Protein AF-A0A2T6LJ98-F1 (afdb_monomer)

Mean predicted aligned error: 15.46 Å

Nearest PDB structures (foldseek):
  2m8g-assembly1_X  TM=5.141E-01  e=5.442E+00  Aquifex aeolicus VF5
  2ozu-assembly1_A  TM=5.968E-01  e=6.377E+00  Homo sapiens
  6o6n-assembly1_A  TM=2.454E-01  e=2.216E+00  Mycobacterium tuberculosis
  4gfk-assembly1_A  TM=2.624E-01  e=4.644E+00  Vibrio cholerae O1 biovar El Tor str. N16961

Foldseek 3Di:
DDDDDDDDDDPPDDDQDPVNVVVLLLVLLLCVVVVDDLVRSCVVSVHDSVVSVVSCVVVVSVPDDPLNSVLSVLVVVLVVQVPDPPNDPVSVVSNVVSVVSNQQSVLVVVCVVPVDPCSNPVVVVVCPDVVNVVVVVVVQAQEDDLVLLVLLLVCLVVPDDPVLVVVLVCVPDPDDDDDDDPPPCVLLSLLSSLSNLQSQLLNCQQVVNPVSAGAAAEAEDQDLVVLVSSVVSNQVSSCVRGVHGFDDAFGKHDSCDFFDQDPVRHTHHGDDHDIYTYHRFHPPPVTPDDPDD

Sequence (293 aa):
MHQITPPDADDDTPAISRQVARAQRRQARSLYHRGWQLTQIAAELGVKYGTLAAWKSRDAWDEDAPIAVVEDRLEARLATLLDKDPFTEGDMKRVDFMMRQLERAARIRKFDKTGREGDLNPKIEKRNNEEAKAKRADKRKNFLSREQWQALLDDFHDWCFEYQAEWWEQRHQRVRKIRKSRQIGATVYFSRESVAKVAEGILATLDGEKDAAPRNQIFLSASQRQANKFRREIVKWVRRVTGVELKGNPIMLDLSFPAEMDEDGEPQALPAMDAVGFYPLSTNSATAQGESG

Solvent-accessible surface area (backbone atoms only — not comparable to full-atom values): 17434 Å² total; per-residue (Å²): 142,80,87,86,78,83,82,80,84,80,86,84,72,79,82,69,51,74,66,57,50,52,50,51,52,52,52,50,52,54,43,41,80,72,73,50,52,67,70,57,48,21,66,75,70,74,43,60,55,71,61,53,54,51,49,42,62,74,69,40,62,90,73,59,54,73,65,58,61,51,48,57,52,48,52,55,52,44,53,57,52,70,75,35,82,85,72,45,75,72,45,53,56,49,45,53,53,47,54,54,48,52,55,50,50,52,24,50,57,48,21,77,74,66,74,42,70,52,51,71,37,70,66,53,52,59,61,69,33,66,71,46,51,51,55,46,59,74,62,47,65,39,52,71,53,73,67,45,37,50,52,48,42,50,54,49,59,76,66,46,50,70,77,50,47,55,52,56,74,51,62,80,51,95,76,83,86,83,88,75,76,83,90,74,52,60,65,58,49,57,28,48,50,53,52,36,54,33,30,53,12,46,52,37,30,73,74,65,39,80,90,37,62,51,63,68,40,75,37,77,26,85,36,53,75,60,16,46,50,35,55,52,47,40,35,54,50,44,26,71,76,60,69,46,74,58,56,75,86,54,29,56,42,43,64,82,70,74,61,46,66,47,98,86,68,47,78,42,78,61,75,88,60,79,85,32,36,45,38,61,34,25,67,45,87,91,57,66,69,78,83,77,129

Radius of gyration: 39.78 Å; Cα contacts (8 Å, |Δi|>4): 267; chains: 1; bounding box: 84×31×133 Å

Secondary structure (DSSP, 8-state):
-----PPPPP-------HHHHHHHHHHHHHHHTTT--HHHHHHHHT--HHHHHHHHHHTTTTS--HHHHHHHHHHHHHHHHHT-SS--HHHHHHHHHHHHHHHHHHHHHHHHHH--GGGT-HHHHHHHSHHHHHHHHHH-TTB--HHHHHHHHHHHHHH--HHHHHHHHGGGSS-------TTSSHHHHHHHHHHHHHHHHHHHHHTT-GGG----EEEEESSHHHHHHHHHHHHHHHHHHHS-----SSEE-B--PPPEE-TTS-EEPPPP----EEEEEE-STTT------

pLDDT: mean 83.47, std 15.46, range [35.88, 98.25]

Structure (mmCIF, N/CA/C/O backbone):
data_AF-A0A2T6LJ98-F1
#
_entry.id   AF-A0A2T6LJ98-F1
#
loop_
_atom_site.group_PDB
_atom_site.id
_atom_site.type_symbol
_atom_site.label_atom_id
_atom_site.label_alt_id
_atom_site.label_comp_id
_atom_site.label_asym_id
_atom_site.label_entity_id
_atom_site.label_seq_id
_atom_site.pdbx_PDB_ins_code
_atom_site.Cartn_x
_atom_site.Cartn_y
_atom_site.Cartn_z
_atom_site.occupancy
_atom_site.B_iso_or_equiv
_atom_site.auth_seq_id
_atom_site.auth_comp_id
_atom_site.auth_asym_id
_atom_site.auth_atom_id
_atom_site.pdbx_PDB_model_num
ATOM 1 N N . MET A 1 1 ? 56.248 -13.630 -98.660 1.00 41.31 1 MET A N 1
ATOM 2 C CA . MET A 1 1 ? 56.324 -12.355 -97.914 1.00 41.31 1 MET A CA 1
ATOM 3 C C . MET A 1 1 ? 54.916 -11.986 -97.475 1.00 41.31 1 MET A C 1
ATOM 5 O O . MET A 1 1 ? 54.121 -11.573 -98.307 1.00 41.31 1 MET A O 1
ATOM 9 N N . HIS A 1 2 ? 54.579 -12.209 -96.207 1.00 38.59 2 HIS A N 1
ATOM 10 C CA . HIS A 1 2 ? 53.351 -11.690 -95.604 1.00 38.59 2 HIS A CA 1
ATOM 11 C C . HIS A 1 2 ? 53.763 -10.918 -94.355 1.00 38.59 2 HIS A C 1
ATOM 13 O O . HIS A 1 2 ? 54.502 -11.441 -93.523 1.00 38.59 2 HIS A O 1
ATOM 19 N N . GLN A 1 3 ? 53.399 -9.639 -94.331 1.00 36.91 3 GLN A N 1
ATOM 20 C CA . GLN A 1 3 ? 53.741 -8.695 -93.278 1.00 36.91 3 GLN A CA 1
ATOM 21 C C . GLN A 1 3 ? 52.899 -8.982 -92.033 1.00 36.91 3 GLN A C 1
ATOM 23 O O . GLN A 1 3 ? 51.712 -9.281 -92.128 1.00 36.91 3 GLN A O 1
ATOM 28 N N . ILE A 1 4 ? 53.553 -8.899 -90.879 1.00 39.53 4 ILE A N 1
ATOM 29 C CA . ILE A 1 4 ? 52.968 -9.010 -89.547 1.00 39.53 4 ILE A CA 1
ATOM 30 C C . ILE A 1 4 ? 52.460 -7.620 -89.155 1.00 39.53 4 ILE A C 1
ATOM 32 O O . ILE A 1 4 ? 53.240 -6.669 -89.132 1.00 39.53 4 ILE A O 1
ATOM 36 N N . THR A 1 5 ? 51.178 -7.509 -88.823 1.00 40.50 5 THR A N 1
ATOM 37 C CA . THR A 1 5 ? 50.623 -6.380 -88.063 1.00 40.50 5 THR A CA 1
ATOM 38 C C . THR A 1 5 ? 50.359 -6.885 -86.639 1.00 40.50 5 THR A C 1
ATOM 40 O O . THR A 1 5 ? 49.762 -7.955 -86.507 1.00 40.50 5 THR A O 1
ATOM 43 N N . PRO A 1 6 ? 50.839 -6.209 -85.579 1.00 43.09 6 PRO A N 1
ATOM 44 C CA . PRO A 1 6 ? 50.630 -6.671 -84.210 1.00 43.09 6 PRO A CA 1
ATOM 45 C C . PRO A 1 6 ? 49.185 -6.392 -83.755 1.00 43.09 6 PRO A C 1
ATOM 47 O O . PRO A 1 6 ? 48.621 -5.375 -84.164 1.00 43.09 6 PRO A O 1
ATOM 50 N N . PRO A 1 7 ? 48.580 -7.274 -82.938 1.00 39.28 7 PRO A N 1
ATOM 51 C CA . PRO A 1 7 ? 47.262 -7.039 -82.368 1.00 39.28 7 PRO A CA 1
ATOM 52 C C . PRO A 1 7 ? 47.326 -5.987 -81.255 1.00 39.28 7 PRO A C 1
ATOM 54 O O . PRO A 1 7 ? 48.342 -5.837 -80.574 1.00 39.28 7 PRO A O 1
ATOM 57 N N . ASP A 1 8 ? 46.219 -5.259 -81.139 1.00 38.31 8 ASP A N 1
ATOM 58 C CA . ASP A 1 8 ? 45.980 -4.111 -80.273 1.00 38.31 8 ASP A CA 1
ATOM 59 C C . ASP A 1 8 ? 46.335 -4.335 -78.796 1.00 38.31 8 ASP A C 1
ATOM 61 O O . ASP A 1 8 ? 46.194 -5.426 -78.249 1.00 38.31 8 ASP A O 1
ATOM 65 N N . ALA A 1 9 ? 46.783 -3.248 -78.164 1.00 40.22 9 ALA A N 1
ATOM 66 C CA . ALA A 1 9 ? 47.137 -3.173 -76.757 1.00 40.22 9 ALA A CA 1
ATOM 67 C C . ALA A 1 9 ? 45.962 -3.558 -75.842 1.00 40.22 9 ALA A C 1
ATOM 69 O O . ALA A 1 9 ? 44.855 -3.033 -75.977 1.00 40.22 9 ALA A O 1
ATOM 70 N N . ASP A 1 10 ? 46.257 -4.441 -74.889 1.00 35.88 10 ASP A N 1
ATOM 71 C CA . ASP A 1 10 ? 45.384 -4.878 -73.805 1.00 35.88 10 ASP A CA 1
ATOM 72 C C . ASP A 1 10 ? 44.759 -3.690 -73.041 1.00 35.88 10 ASP A C 1
ATOM 74 O O . ASP A 1 10 ? 45.459 -2.885 -72.421 1.00 35.88 10 ASP A O 1
ATOM 78 N N . ASP A 1 11 ? 43.424 -3.612 -73.026 1.00 42.62 11 ASP A N 1
ATOM 79 C CA . ASP A 1 11 ? 42.662 -2.907 -71.984 1.00 42.62 11 ASP A CA 1
ATOM 80 C C . ASP A 1 11 ? 42.677 -3.778 -70.718 1.00 42.62 11 ASP A C 1
ATOM 82 O O . ASP A 1 11 ? 41.732 -4.505 -70.403 1.00 42.62 11 ASP A O 1
ATOM 86 N N . ASP A 1 12 ? 43.817 -3.758 -70.027 1.00 44.22 12 ASP A N 1
ATOM 87 C CA . ASP A 1 12 ? 44.051 -4.480 -68.779 1.00 44.22 12 ASP A CA 1
ATOM 88 C C . ASP A 1 12 ? 43.427 -3.715 -67.599 1.00 44.22 12 ASP A C 1
ATOM 90 O O . ASP A 1 12 ? 44.103 -3.108 -66.765 1.00 44.22 12 ASP A O 1
ATOM 94 N N . THR A 1 13 ? 42.092 -3.691 -67.543 1.00 48.81 13 THR A N 1
ATOM 95 C CA . THR A 1 13 ? 41.372 -3.276 -66.333 1.00 48.81 13 THR A CA 1
ATOM 96 C C . THR A 1 13 ? 40.911 -4.533 -65.581 1.00 48.81 13 THR A C 1
ATOM 98 O O . THR A 1 13 ? 39.969 -5.197 -66.025 1.00 48.81 13 THR A O 1
ATOM 101 N N . PRO A 1 14 ? 41.514 -4.897 -64.432 1.00 49.38 14 PRO A N 1
ATOM 102 C CA . PRO A 1 14 ? 41.199 -6.154 -63.766 1.00 49.38 14 PRO A CA 1
ATOM 103 C C . PRO A 1 14 ? 39.754 -6.163 -63.257 1.00 49.38 14 PRO A C 1
ATOM 105 O O . PRO A 1 14 ? 39.277 -5.208 -62.636 1.00 49.38 14 PRO A O 1
ATOM 108 N N . ALA A 1 15 ? 39.054 -7.277 -63.492 1.00 50.34 15 ALA A N 1
ATOM 109 C CA . ALA A 1 15 ? 37.713 -7.530 -62.982 1.00 50.34 15 ALA A CA 1
ATOM 110 C C . ALA A 1 15 ? 37.722 -7.486 -61.445 1.00 50.34 15 ALA A C 1
ATOM 112 O O . ALA A 1 15 ? 38.088 -8.449 -60.770 1.00 50.34 15 ALA A O 1
ATOM 113 N N . ILE A 1 16 ? 37.330 -6.340 -60.887 1.00 57.88 16 ILE A N 1
ATOM 114 C CA . ILE A 1 16 ? 37.239 -6.111 -59.445 1.00 57.88 16 ILE A CA 1
ATOM 115 C C . ILE A 1 16 ? 36.385 -7.231 -58.831 1.00 57.88 16 ILE A C 1
ATOM 117 O O . ILE A 1 16 ? 35.198 -7.364 -59.137 1.00 57.88 16 ILE A O 1
ATOM 121 N N . SER A 1 17 ? 36.986 -8.043 -57.952 1.00 67.75 17 SER A N 1
ATOM 122 C CA . SER A 1 17 ? 36.273 -9.080 -57.196 1.00 67.75 17 SER A CA 1
ATOM 123 C C . SER A 1 17 ? 35.022 -8.480 -56.542 1.00 67.75 17 SER A C 1
ATOM 125 O O . SER A 1 17 ? 35.077 -7.392 -55.966 1.00 67.75 17 SER A O 1
ATOM 127 N N . ARG A 1 18 ? 33.880 -9.184 -56.589 1.00 65.38 18 ARG A N 1
ATOM 128 C CA . ARG A 1 18 ? 32.593 -8.706 -56.029 1.00 65.38 18 ARG A CA 1
ATOM 129 C C . ARG A 1 18 ? 32.715 -8.212 -54.579 1.00 65.38 18 ARG A C 1
ATOM 131 O O . ARG A 1 18 ? 31.983 -7.310 -54.176 1.00 65.38 18 ARG A O 1
ATOM 138 N N . GLN A 1 19 ? 33.636 -8.785 -53.803 1.00 64.94 19 GLN A N 1
ATOM 139 C CA . GLN A 1 19 ? 33.937 -8.348 -52.437 1.00 64.94 19 GLN A CA 1
ATOM 140 C C . GLN A 1 19 ? 34.628 -6.979 -52.398 1.00 64.94 19 GLN A C 1
ATOM 142 O O . GLN A 1 19 ? 34.214 -6.113 -51.629 1.00 64.94 19 GLN A O 1
ATOM 147 N N . VAL A 1 20 ? 35.618 -6.758 -53.266 1.00 71.00 20 VAL A N 1
ATOM 148 C CA . VAL A 1 20 ? 36.332 -5.479 -53.400 1.00 71.00 20 VAL A CA 1
ATOM 149 C C . VAL A 1 20 ? 35.370 -4.384 -53.865 1.00 71.00 20 VAL A C 1
ATOM 151 O O . VAL A 1 20 ? 35.339 -3.308 -53.273 1.00 71.00 20 VAL A O 1
ATOM 154 N N . ALA A 1 21 ? 34.485 -4.687 -54.820 1.00 75.94 21 ALA A N 1
ATOM 155 C CA . ALA A 1 21 ? 33.457 -3.749 -55.275 1.00 75.94 21 ALA A CA 1
ATOM 156 C C . ALA A 1 21 ? 32.474 -3.363 -54.151 1.00 75.94 21 ALA A C 1
ATOM 158 O O . ALA A 1 21 ? 32.071 -2.205 -54.030 1.00 75.94 21 ALA A O 1
ATOM 159 N N . ARG A 1 22 ? 32.101 -4.316 -53.283 1.00 77.75 22 ARG A N 1
ATOM 160 C CA . ARG A 1 22 ? 31.235 -4.053 -52.122 1.00 77.75 22 ARG A CA 1
ATOM 161 C C . ARG A 1 22 ? 31.932 -3.186 -51.070 1.00 77.75 22 ARG A C 1
ATOM 163 O O . ARG A 1 22 ? 31.296 -2.285 -50.522 1.00 77.75 22 ARG A O 1
ATOM 170 N N . ALA A 1 23 ? 33.214 -3.435 -50.804 1.00 78.25 23 ALA A N 1
ATOM 171 C CA . ALA A 1 23 ? 34.017 -2.634 -49.882 1.00 78.25 23 ALA A CA 1
ATOM 172 C C . ALA A 1 23 ? 34.198 -1.194 -50.394 1.00 78.25 23 ALA A C 1
ATOM 174 O O . ALA A 1 23 ? 33.935 -0.247 -49.654 1.00 78.25 23 ALA A O 1
ATOM 175 N N . GLN A 1 24 ? 34.522 -1.029 -51.682 1.00 85.44 24 GLN A N 1
ATOM 176 C CA . GLN A 1 24 ? 34.629 0.279 -52.338 1.00 85.44 24 GLN A CA 1
ATOM 177 C C . GLN A 1 24 ? 33.306 1.053 -52.305 1.00 85.44 24 GLN A C 1
ATOM 179 O O . GLN A 1 24 ? 33.295 2.241 -51.986 1.00 85.44 24 GLN A O 1
ATOM 184 N N . ARG A 1 25 ? 32.172 0.383 -52.554 1.00 88.75 25 ARG A N 1
ATOM 185 C CA . ARG A 1 25 ? 30.837 0.997 -52.462 1.00 88.75 25 ARG A CA 1
ATOM 186 C C . ARG A 1 25 ? 30.517 1.491 -51.047 1.00 88.75 25 ARG A C 1
ATOM 188 O O . ARG A 1 25 ? 29.996 2.594 -50.896 1.00 88.75 25 ARG A O 1
ATOM 195 N N . ARG A 1 26 ? 30.862 0.716 -50.010 1.00 83.88 26 ARG A N 1
ATOM 196 C CA . ARG A 1 26 ? 30.690 1.119 -48.600 1.00 83.88 26 ARG A CA 1
ATOM 197 C C . ARG A 1 26 ? 31.601 2.299 -48.234 1.00 83.88 26 ARG A C 1
ATOM 199 O O . ARG A 1 26 ? 31.147 3.252 -47.605 1.00 83.88 26 ARG A O 1
ATOM 206 N N . GLN A 1 27 ? 32.860 2.272 -48.669 1.00 86.25 27 GLN A N 1
ATOM 207 C CA . GLN A 1 27 ? 33.819 3.354 -48.428 1.00 86.25 27 GLN A CA 1
ATOM 208 C C . GLN A 1 27 ? 33.396 4.664 -49.111 1.00 86.25 27 GLN A C 1
ATOM 210 O O . GLN A 1 27 ? 33.450 5.723 -48.486 1.00 86.25 27 GLN A O 1
ATOM 215 N N . ALA A 1 28 ? 32.904 4.589 -50.351 1.00 90.44 28 ALA A N 1
ATOM 216 C CA . ALA A 1 28 ? 32.365 5.736 -51.079 1.00 90.44 28 ALA A CA 1
ATOM 217 C C . ALA A 1 28 ? 31.178 6.383 -50.349 1.00 90.44 28 ALA A C 1
ATOM 219 O O . ALA A 1 28 ? 31.162 7.600 -50.162 1.00 90.44 28 ALA A O 1
ATOM 220 N N . ARG A 1 29 ? 30.227 5.568 -49.868 1.00 89.19 29 ARG A N 1
ATOM 221 C CA . ARG A 1 29 ? 29.085 6.039 -49.066 1.00 89.19 29 ARG A CA 1
ATOM 222 C C . ARG A 1 29 ? 29.543 6.730 -47.779 1.00 89.19 29 ARG A C 1
ATOM 224 O O . ARG A 1 29 ? 29.071 7.813 -47.448 1.00 89.19 29 ARG A O 1
ATOM 231 N N . SER A 1 30 ? 30.523 6.160 -47.079 1.00 87.00 30 SER A N 1
ATOM 232 C CA . SER A 1 30 ? 31.077 6.766 -45.860 1.00 87.00 30 SER A CA 1
ATOM 233 C C . SER A 1 30 ? 31.700 8.146 -46.112 1.00 87.00 30 SER A C 1
ATOM 235 O O . SER A 1 30 ? 31.444 9.080 -45.345 1.00 87.00 30 SER A O 1
ATOM 237 N N . LEU A 1 31 ? 32.476 8.302 -47.195 1.00 89.31 31 LEU A N 1
ATOM 238 C CA . LEU A 1 31 ? 33.055 9.592 -47.599 1.00 89.31 31 LEU A CA 1
ATOM 239 C C . LEU A 1 31 ? 31.973 10.616 -47.961 1.00 89.31 31 LEU A C 1
ATOM 241 O O . LEU A 1 31 ? 32.062 11.767 -47.532 1.00 89.31 31 LEU A O 1
ATOM 245 N N . TYR A 1 32 ? 30.921 10.190 -48.661 1.00 91.00 32 TYR A N 1
ATOM 246 C CA . TYR A 1 32 ? 29.778 11.044 -48.984 1.00 91.00 32 TYR A CA 1
ATOM 247 C C . TYR A 1 32 ? 29.144 11.653 -47.727 1.00 91.00 32 TYR A C 1
ATOM 249 O O . TYR A 1 32 ? 29.057 12.874 -47.600 1.00 91.00 32 TYR A O 1
ATOM 257 N N . HIS A 1 33 ? 28.839 10.834 -46.716 1.00 88.00 33 HIS A N 1
ATOM 258 C CA . HIS A 1 33 ? 28.291 11.322 -45.442 1.00 88.00 33 HIS A CA 1
ATOM 259 C C . HIS A 1 33 ? 29.286 12.121 -44.577 1.00 88.00 33 HIS A C 1
ATOM 261 O O . HIS A 1 33 ? 28.942 12.576 -43.485 1.00 88.00 33 HIS A O 1
ATOM 267 N N . ARG A 1 34 ? 30.552 12.260 -44.990 1.00 85.94 34 ARG A N 1
ATOM 268 C CA . ARG A 1 34 ? 31.520 13.188 -44.372 1.00 85.94 34 ARG A CA 1
ATOM 269 C C . ARG A 1 34 ? 31.517 14.564 -45.045 1.00 85.94 34 ARG A C 1
ATOM 271 O O . ARG A 1 34 ? 32.301 15.413 -44.637 1.00 85.94 34 ARG A O 1
ATOM 278 N N . GLY A 1 35 ? 30.671 14.773 -46.055 1.00 87.19 35 GLY A N 1
ATOM 279 C CA . GLY A 1 35 ? 30.581 16.021 -46.815 1.00 87.19 35 GLY A CA 1
ATOM 280 C C . GLY A 1 35 ? 31.526 16.093 -48.016 1.00 87.19 35 GLY A C 1
ATOM 281 O O . GLY A 1 35 ? 31.758 17.183 -48.533 1.00 87.19 35 GLY A O 1
ATOM 282 N N . TRP A 1 36 ? 32.094 14.964 -48.457 1.00 92.31 36 TRP A N 1
ATOM 283 C CA . TRP A 1 36 ? 32.940 14.936 -49.651 1.00 92.31 36 TRP A CA 1
ATOM 284 C C . TRP A 1 36 ? 32.085 15.006 -50.914 1.00 92.31 36 TRP A C 1
ATOM 286 O O . TRP A 1 36 ? 31.054 14.339 -51.024 1.00 92.31 36 TRP A O 1
ATOM 296 N N . GLN A 1 37 ? 32.544 15.778 -51.898 1.00 91.94 37 GLN A N 1
ATOM 297 C CA . GLN A 1 37 ? 31.893 15.847 -53.203 1.00 91.94 37 GLN A CA 1
ATOM 298 C C . GLN A 1 37 ? 32.135 14.551 -53.984 1.00 91.94 37 GLN A C 1
ATOM 300 O O . GLN A 1 37 ? 33.218 13.969 -53.918 1.00 91.94 37 GLN A O 1
ATOM 305 N N . LEU A 1 38 ? 31.164 14.115 -54.794 1.00 90.62 38 LEU A N 1
ATOM 306 C CA . LEU A 1 38 ? 31.296 12.890 -55.601 1.00 90.62 38 LEU A CA 1
ATOM 307 C C . LEU A 1 38 ? 32.523 12.912 -56.531 1.00 90.62 38 LEU A C 1
ATOM 309 O O . LEU A 1 38 ? 33.113 11.869 -56.792 1.00 90.62 38 LEU A O 1
ATOM 313 N N . THR A 1 39 ? 32.934 14.092 -57.000 1.00 92.56 39 THR A N 1
ATOM 314 C CA . THR A 1 39 ? 34.154 14.286 -57.800 1.00 92.56 39 THR A CA 1
ATOM 315 C C . THR A 1 39 ? 35.428 14.006 -57.003 1.00 92.56 39 THR A C 1
ATOM 317 O O . THR A 1 39 ? 36.342 13.368 -57.517 1.00 92.56 39 THR A O 1
ATOM 320 N N . GLN A 1 40 ? 35.472 14.421 -55.734 1.00 92.56 40 GLN A N 1
ATOM 321 C CA . GLN A 1 40 ? 36.589 14.152 -54.824 1.00 92.56 40 GLN A CA 1
ATOM 322 C C . GLN A 1 40 ? 36.656 12.664 -54.466 1.00 92.56 40 GLN A C 1
ATOM 324 O O . GLN A 1 40 ? 37.732 12.080 -54.450 1.00 92.56 40 GLN A O 1
ATOM 329 N N . ILE A 1 41 ? 35.499 12.033 -54.242 1.00 92.19 41 ILE A N 1
ATOM 330 C CA . ILE A 1 41 ? 35.405 10.594 -53.952 1.00 92.19 41 ILE A CA 1
ATOM 331 C C . ILE A 1 41 ? 35.853 9.760 -55.161 1.00 92.19 41 ILE A C 1
ATOM 333 O O . ILE A 1 41 ? 36.549 8.762 -54.989 1.00 92.19 41 ILE A O 1
ATOM 337 N N . ALA A 1 42 ? 35.478 10.171 -56.377 1.00 91.94 42 ALA A N 1
ATOM 338 C CA . ALA A 1 42 ? 35.902 9.519 -57.617 1.00 91.94 42 ALA A CA 1
ATOM 339 C C . ALA A 1 42 ? 37.429 9.512 -57.762 1.00 91.94 42 ALA A C 1
ATOM 341 O O . ALA A 1 42 ? 38.007 8.474 -58.080 1.00 91.94 42 ALA A O 1
ATOM 342 N N . ALA A 1 43 ? 38.063 10.658 -57.489 1.00 90.81 43 ALA A N 1
ATOM 343 C CA . ALA A 1 43 ? 39.514 10.803 -57.532 1.00 90.81 43 ALA A CA 1
ATOM 344 C C . ALA A 1 43 ? 40.211 9.964 -56.447 1.00 90.81 43 ALA A C 1
ATOM 346 O O . ALA A 1 43 ? 41.174 9.269 -56.751 1.00 90.81 43 ALA A O 1
ATOM 347 N N . GLU A 1 44 ? 39.695 9.980 -55.215 1.00 90.75 44 GLU A N 1
ATOM 348 C CA . GLU A 1 44 ? 40.276 9.256 -54.075 1.00 90.75 44 GLU A CA 1
ATOM 349 C C . GLU A 1 44 ? 40.201 7.729 -54.237 1.00 90.75 44 GLU A C 1
ATOM 351 O O . GLU A 1 44 ? 41.152 7.016 -53.933 1.00 90.75 44 GLU A O 1
ATOM 356 N N . LEU A 1 45 ? 39.064 7.206 -54.709 1.00 89.25 45 LEU A N 1
ATOM 357 C CA . LEU A 1 45 ? 38.830 5.758 -54.797 1.00 89.25 45 LEU A CA 1
ATOM 358 C C . LEU A 1 45 ? 39.193 5.155 -56.160 1.00 89.25 45 LEU A C 1
ATOM 360 O O . LEU A 1 45 ? 39.083 3.940 -56.327 1.00 89.25 45 LEU A O 1
ATOM 364 N N . GLY A 1 46 ? 39.564 5.979 -57.145 1.00 88.50 46 GLY A N 1
ATOM 365 C CA . GLY A 1 46 ? 39.821 5.531 -58.518 1.00 88.50 46 GLY A CA 1
ATOM 366 C C . GLY A 1 46 ? 38.579 4.972 -59.228 1.00 88.50 46 GLY A C 1
ATOM 367 O O . GLY A 1 46 ? 38.697 4.152 -60.136 1.00 88.50 46 GLY A O 1
ATOM 368 N N . VAL A 1 47 ? 37.372 5.379 -58.812 1.00 90.06 47 VAL A N 1
ATOM 369 C CA . VAL A 1 47 ? 36.094 4.897 -59.368 1.00 90.06 47 VAL A CA 1
ATOM 370 C C . VAL A 1 47 ? 35.500 5.951 -60.302 1.00 90.06 47 VAL A C 1
ATOM 372 O O . VAL A 1 47 ? 35.417 7.127 -59.956 1.00 90.06 47 VAL A O 1
ATOM 375 N N . LYS A 1 48 ? 35.019 5.532 -61.481 1.00 91.12 48 LYS A N 1
ATOM 376 C CA . LYS A 1 48 ? 34.352 6.430 -62.443 1.00 91.12 48 LYS A CA 1
ATOM 377 C C . LYS A 1 48 ? 33.152 7.137 -61.794 1.00 91.12 48 LYS A C 1
ATOM 379 O O . LYS A 1 48 ? 32.311 6.493 -61.166 1.00 91.12 48 LYS A O 1
ATOM 384 N N . TYR A 1 49 ? 33.016 8.445 -62.029 1.00 91.62 49 TYR A N 1
ATOM 385 C CA . TYR A 1 49 ? 31.932 9.267 -61.470 1.00 91.62 49 TYR A CA 1
ATOM 386 C C . TYR A 1 49 ? 30.533 8.688 -61.738 1.00 91.62 49 TYR A C 1
ATOM 388 O O . TYR A 1 49 ? 29.710 8.623 -60.829 1.00 91.62 49 TYR A O 1
ATOM 396 N N . GLY A 1 50 ? 30.275 8.206 -62.961 1.00 90.44 50 GLY A N 1
ATOM 397 C CA . GLY A 1 50 ? 28.982 7.613 -63.325 1.00 90.44 50 GLY A CA 1
ATOM 398 C C . GLY A 1 50 ? 28.602 6.409 -62.454 1.00 90.44 50 GLY A C 1
ATOM 399 O O . GLY A 1 50 ? 27.441 6.254 -62.085 1.00 90.44 50 GLY A O 1
ATOM 400 N N . THR A 1 51 ? 29.588 5.608 -62.043 1.00 89.69 51 THR A N 1
ATOM 401 C CA . THR A 1 51 ? 29.390 4.474 -61.133 1.00 89.69 51 THR A CA 1
ATOM 402 C C . THR A 1 51 ? 29.005 4.944 -59.728 1.00 89.69 51 THR A C 1
ATOM 404 O O . THR A 1 51 ? 28.080 4.395 -59.132 1.00 89.69 51 THR A O 1
ATOM 407 N N . LEU A 1 52 ? 29.656 5.996 -59.215 1.00 89.88 52 LEU A N 1
ATOM 408 C CA . LEU A 1 52 ? 29.322 6.590 -57.915 1.00 89.88 52 LEU A CA 1
ATOM 409 C C . LEU A 1 52 ? 27.936 7.242 -57.913 1.00 89.88 52 LEU A C 1
ATOM 411 O O . LEU A 1 52 ? 27.177 7.053 -56.966 1.00 89.88 52 LEU A O 1
ATOM 415 N N . ALA A 1 53 ? 27.581 7.964 -58.979 1.00 90.25 53 ALA A N 1
ATOM 416 C CA . ALA A 1 53 ? 26.256 8.563 -59.133 1.00 90.25 53 ALA A CA 1
ATOM 417 C C . ALA A 1 53 ? 25.153 7.490 -59.164 1.00 90.25 53 ALA A C 1
ATOM 419 O O . ALA A 1 53 ? 24.129 7.630 -58.493 1.00 90.25 53 ALA A O 1
ATOM 420 N N . ALA A 1 54 ? 25.394 6.378 -59.868 1.00 91.06 54 ALA A N 1
ATOM 421 C CA . ALA A 1 54 ? 24.485 5.237 -59.886 1.00 91.06 54 ALA A CA 1
ATOM 422 C C . ALA A 1 54 ? 24.335 4.588 -58.500 1.00 91.06 54 ALA A C 1
ATOM 424 O O . ALA A 1 54 ? 23.224 4.239 -58.108 1.00 91.06 54 ALA A O 1
ATOM 425 N N . TRP A 1 55 ? 25.422 4.444 -57.732 1.00 92.62 55 TRP A N 1
ATOM 426 C CA . TRP A 1 55 ? 25.348 3.922 -56.361 1.00 92.62 55 TRP A CA 1
ATOM 427 C C . TRP A 1 55 ? 24.588 4.856 -55.425 1.00 92.62 55 TRP A C 1
ATOM 429 O O . TRP A 1 55 ? 23.715 4.381 -54.701 1.00 92.62 55 TRP A O 1
ATOM 439 N N . LYS A 1 56 ? 24.874 6.162 -55.492 1.00 90.94 56 LYS A N 1
ATOM 440 C CA . LYS A 1 56 ? 24.194 7.190 -54.700 1.00 90.94 56 LYS A CA 1
ATOM 441 C C . LYS A 1 56 ? 22.682 7.147 -54.915 1.00 90.94 56 LYS A C 1
ATOM 443 O O . LYS A 1 56 ? 21.929 7.150 -53.948 1.00 90.94 56 LYS A O 1
ATOM 448 N N . SER A 1 57 ? 22.253 7.090 -56.177 1.00 89.81 57 SER A N 1
ATOM 449 C CA . SER A 1 57 ? 20.832 7.029 -56.528 1.00 89.81 57 SER A CA 1
ATOM 450 C C . SER A 1 57 ? 20.193 5.699 -56.118 1.00 89.81 57 SER A C 1
ATOM 452 O O . SER A 1 57 ? 19.114 5.702 -55.537 1.00 89.81 57 SER A O 1
ATOM 454 N N . ARG A 1 58 ? 20.858 4.563 -56.370 1.00 89.06 58 ARG A N 1
ATOM 455 C CA . ARG A 1 58 ? 20.297 3.228 -56.102 1.00 89.06 58 ARG A CA 1
ATOM 456 C C . ARG A 1 58 ? 20.098 2.933 -54.618 1.00 89.06 58 ARG A C 1
ATOM 458 O O . ARG A 1 58 ? 19.142 2.251 -54.271 1.00 89.06 58 ARG A O 1
ATOM 465 N N . ASP A 1 59 ? 21.017 3.395 -53.777 1.00 85.88 59 ASP A N 1
ATOM 466 C CA . ASP A 1 59 ? 20.954 3.195 -52.324 1.00 85.88 59 ASP A CA 1
ATOM 467 C C . ASP A 1 59 ? 20.378 4.415 -51.590 1.00 85.88 59 ASP A C 1
ATOM 469 O O . ASP A 1 59 ? 20.456 4.455 -50.368 1.00 85.88 59 ASP A O 1
ATOM 473 N N . ALA A 1 60 ? 19.869 5.414 -52.322 1.00 89.50 60 ALA A N 1
ATOM 474 C CA . ALA A 1 60 ? 19.257 6.623 -51.776 1.00 89.50 60 ALA A CA 1
ATOM 475 C C . ALA A 1 60 ? 20.073 7.269 -50.637 1.00 89.50 60 ALA A C 1
ATOM 477 O O . ALA A 1 60 ? 19.551 7.536 -49.559 1.00 89.50 60 ALA A O 1
ATOM 478 N N . TRP A 1 61 ? 21.364 7.550 -50.867 1.00 89.50 61 TRP A N 1
ATOM 479 C CA . TRP A 1 61 ? 22.251 8.067 -49.804 1.00 89.50 61 TRP A CA 1
ATOM 480 C C . TRP A 1 61 ? 21.771 9.394 -49.186 1.00 89.50 61 TRP A C 1
ATOM 482 O O . TRP A 1 61 ? 22.186 9.745 -48.087 1.00 89.50 61 TRP A O 1
ATOM 492 N N . ASP A 1 62 ? 20.921 10.148 -49.887 1.00 86.50 62 ASP A N 1
ATOM 493 C CA . ASP A 1 62 ? 20.331 11.398 -49.389 1.00 86.50 62 ASP A CA 1
ATOM 494 C C . ASP A 1 62 ? 19.204 11.172 -48.365 1.00 86.50 62 ASP A C 1
ATOM 496 O O . ASP A 1 62 ? 18.907 12.065 -47.577 1.00 86.50 62 ASP A O 1
ATOM 500 N N . GLU A 1 63 ? 18.600 9.982 -48.353 1.00 87.69 63 GLU A N 1
ATOM 501 C CA . GLU A 1 63 ? 17.488 9.604 -47.468 1.00 87.69 63 GLU A CA 1
ATOM 502 C C . GLU A 1 63 ? 17.965 8.857 -46.213 1.00 87.69 63 GLU A C 1
ATOM 504 O O . GLU A 1 63 ? 17.165 8.455 -45.365 1.00 87.69 63 GLU A O 1
ATOM 509 N N . ASP A 1 64 ? 19.278 8.663 -46.075 1.00 85.19 64 ASP A N 1
ATOM 510 C CA . ASP A 1 64 ? 19.850 7.942 -44.950 1.00 85.19 64 ASP A CA 1
ATOM 511 C C . ASP A 1 64 ? 19.570 8.658 -43.626 1.00 85.19 64 ASP A C 1
ATOM 513 O O . ASP A 1 64 ? 20.007 9.787 -43.379 1.00 85.19 64 ASP A O 1
ATOM 517 N N . ALA A 1 65 ? 18.887 7.953 -42.720 1.00 84.44 65 ALA A N 1
ATOM 518 C CA . ALA A 1 65 ? 18.659 8.445 -41.373 1.00 84.44 65 ALA A CA 1
ATOM 519 C C . ALA A 1 65 ? 20.013 8.736 -40.690 1.00 84.44 65 ALA A C 1
ATOM 521 O O . ALA A 1 65 ? 20.894 7.867 -40.697 1.00 84.44 65 ALA A O 1
ATOM 522 N N . PRO A 1 66 ? 20.188 9.894 -40.021 1.00 83.12 66 PRO A N 1
ATOM 523 C CA . PRO A 1 66 ? 21.454 10.245 -39.373 1.00 83.12 66 PRO A CA 1
ATOM 524 C C . PRO A 1 66 ? 21.980 9.161 -38.422 1.00 83.12 66 PRO A C 1
ATOM 526 O O . PRO A 1 66 ? 23.187 8.940 -38.331 1.00 83.12 66 PRO A O 1
ATOM 529 N N . ILE A 1 67 ? 21.077 8.436 -37.751 1.00 84.62 67 ILE A N 1
ATOM 530 C CA . ILE A 1 67 ? 21.436 7.331 -36.858 1.00 84.62 67 ILE A CA 1
ATOM 531 C C . ILE A 1 67 ? 22.050 6.139 -37.608 1.00 84.62 67 ILE A C 1
ATOM 533 O O . ILE A 1 67 ? 23.015 5.560 -37.121 1.00 84.62 67 ILE A O 1
ATOM 537 N N . ALA A 1 68 ? 21.567 5.817 -38.811 1.00 82.44 68 ALA A N 1
ATOM 538 C CA . ALA A 1 68 ? 22.081 4.710 -39.618 1.00 82.44 68 ALA A CA 1
ATOM 539 C C . ALA A 1 68 ? 23.516 4.983 -40.102 1.00 82.44 68 ALA A C 1
ATOM 541 O O . ALA A 1 68 ? 24.357 4.086 -40.115 1.00 82.44 68 ALA A O 1
ATOM 542 N N . VAL A 1 69 ? 23.824 6.245 -40.420 1.00 84.81 69 VAL A N 1
ATOM 543 C CA . VAL A 1 69 ? 25.185 6.688 -40.766 1.00 84.81 69 VAL A CA 1
ATOM 544 C C . VAL A 1 69 ? 26.139 6.534 -39.576 1.00 84.81 69 VAL A C 1
ATOM 546 O O . VAL A 1 69 ? 27.297 6.143 -39.741 1.00 84.81 69 VAL A O 1
ATOM 549 N N . VAL A 1 70 ? 25.672 6.843 -38.363 1.00 86.12 70 VAL A N 1
ATOM 550 C CA . VAL A 1 70 ? 26.459 6.665 -37.134 1.00 86.12 70 VAL A CA 1
ATOM 551 C C . VAL A 1 70 ? 26.679 5.180 -36.835 1.00 86.12 70 VAL A C 1
ATOM 553 O O . VAL A 1 70 ? 27.796 4.800 -36.488 1.00 86.12 70 VAL A O 1
ATOM 556 N N . GLU A 1 71 ? 25.659 4.338 -37.010 1.00 85.94 71 GLU A N 1
ATOM 557 C CA . GLU A 1 71 ? 25.749 2.885 -36.812 1.00 85.94 71 GLU A CA 1
ATOM 558 C C . GLU A 1 71 ? 26.777 2.230 -37.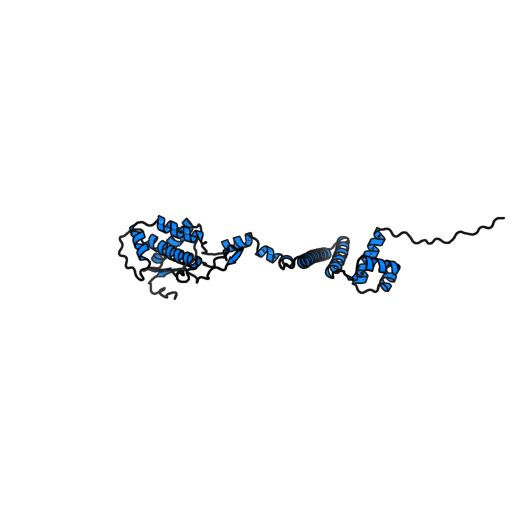741 1.00 85.94 71 GLU A C 1
ATOM 560 O O . GLU A 1 71 ? 27.636 1.500 -37.251 1.00 85.94 71 GLU A O 1
ATOM 565 N N . ASP A 1 72 ? 26.764 2.554 -39.039 1.00 83.94 72 ASP A N 1
ATOM 566 C CA . ASP A 1 72 ? 27.731 2.019 -40.016 1.00 83.94 72 ASP A CA 1
ATOM 567 C C . ASP A 1 72 ? 29.183 2.351 -39.617 1.00 83.94 72 ASP A C 1
ATOM 569 O O . ASP A 1 72 ? 30.091 1.521 -39.706 1.00 83.94 72 ASP A O 1
ATOM 573 N N . ARG A 1 73 ? 29.411 3.555 -39.071 1.00 84.81 73 ARG A N 1
ATOM 574 C CA . ARG A 1 73 ? 30.731 3.966 -38.564 1.00 84.81 73 ARG A CA 1
ATOM 575 C C . ARG A 1 73 ? 31.119 3.256 -37.273 1.00 84.81 73 ARG A C 1
ATOM 577 O O . ARG A 1 73 ? 32.288 2.902 -37.110 1.00 84.81 73 ARG A O 1
ATOM 584 N N . LEU A 1 74 ? 30.172 3.082 -36.352 1.00 88.69 74 LEU A N 1
ATOM 585 C CA . LEU A 1 74 ? 30.402 2.344 -35.111 1.00 88.69 74 LEU A CA 1
ATOM 586 C C . LEU A 1 74 ? 30.748 0.883 -35.412 1.00 88.69 74 LEU A C 1
ATOM 588 O O . LEU A 1 74 ? 31.715 0.382 -34.847 1.00 88.69 74 LEU A O 1
ATOM 592 N N . GLU A 1 75 ? 30.032 0.241 -36.337 1.00 86.94 75 GLU A N 1
ATOM 593 C CA . GLU A 1 75 ? 30.295 -1.132 -36.786 1.00 86.94 75 GLU A CA 1
ATOM 594 C C . GLU A 1 75 ? 31.697 -1.262 -37.399 1.00 86.94 75 GLU A C 1
ATOM 596 O O . GLU A 1 75 ? 32.491 -2.099 -36.966 1.00 86.94 75 GLU A O 1
ATOM 601 N N . ALA A 1 76 ? 32.052 -0.386 -38.348 1.00 86.31 76 ALA A N 1
ATOM 602 C CA . ALA A 1 76 ? 33.365 -0.416 -38.995 1.00 86.31 76 ALA A CA 1
ATOM 603 C C . ALA A 1 76 ? 34.518 -0.203 -37.998 1.00 86.31 76 ALA A C 1
ATOM 605 O O . ALA A 1 76 ? 35.553 -0.878 -38.056 1.00 86.31 76 ALA A O 1
ATOM 606 N N . ARG A 1 77 ? 34.345 0.730 -37.053 1.00 88.06 77 ARG A N 1
ATOM 607 C CA . ARG A 1 77 ? 35.356 1.010 -36.029 1.00 88.06 77 ARG A CA 1
ATOM 608 C C . ARG A 1 77 ? 35.464 -0.116 -35.004 1.00 88.06 77 ARG A C 1
ATOM 610 O O . ARG A 1 77 ? 36.578 -0.415 -34.581 1.00 88.06 77 ARG A O 1
ATOM 617 N N . LEU A 1 78 ? 34.342 -0.727 -34.633 1.00 90.19 78 LEU A N 1
ATOM 618 C CA . LEU A 1 78 ? 34.288 -1.884 -33.745 1.00 90.19 78 LEU A CA 1
ATOM 619 C C . LEU A 1 78 ? 35.059 -3.065 -34.344 1.00 90.19 78 LEU A C 1
ATOM 621 O O . LEU A 1 78 ? 35.941 -3.590 -33.672 1.00 90.19 78 LEU A O 1
ATOM 625 N N . ALA A 1 79 ? 34.810 -3.409 -35.613 1.00 87.88 79 ALA A N 1
ATOM 626 C CA . ALA A 1 79 ? 35.548 -4.464 -36.315 1.00 87.88 79 ALA A CA 1
ATOM 627 C C . ALA A 1 79 ? 37.063 -4.186 -36.326 1.00 87.88 79 ALA A C 1
ATOM 629 O O . ALA A 1 79 ? 37.856 -5.018 -35.904 1.00 87.88 79 ALA A O 1
ATOM 630 N N . THR A 1 80 ? 37.457 -2.953 -36.673 1.00 88.12 80 THR A N 1
ATOM 631 C CA . THR A 1 80 ? 38.875 -2.540 -36.681 1.00 88.12 80 THR A CA 1
ATOM 632 C C . THR A 1 80 ? 39.547 -2.687 -35.309 1.00 88.12 80 THR A C 1
ATOM 634 O O . THR A 1 80 ? 40.735 -2.984 -35.230 1.00 88.12 80 THR A O 1
ATOM 637 N N . LEU A 1 81 ? 38.825 -2.411 -34.217 1.00 91.31 81 LEU A N 1
ATOM 638 C CA . LEU A 1 81 ? 39.369 -2.522 -32.861 1.00 91.31 81 LEU A CA 1
ATOM 639 C C . LEU A 1 81 ? 39.484 -3.973 -32.389 1.00 91.31 81 LEU A C 1
ATOM 641 O O . LEU A 1 81 ? 40.397 -4.264 -31.623 1.00 91.31 81 LEU A O 1
ATOM 645 N N . LEU A 1 82 ? 38.572 -4.847 -32.817 1.00 90.31 82 LEU A N 1
ATOM 646 C CA . LEU A 1 82 ? 38.596 -6.271 -32.478 1.00 90.31 82 LEU A CA 1
ATOM 647 C C . LEU A 1 82 ? 39.760 -7.000 -33.156 1.00 90.31 82 LEU A C 1
ATOM 649 O O . LEU A 1 82 ? 40.391 -7.839 -32.523 1.00 90.31 82 LEU A O 1
ATOM 653 N N . ASP A 1 83 ? 40.084 -6.625 -34.394 1.00 91.94 83 ASP A N 1
ATOM 654 C CA . ASP A 1 83 ? 41.152 -7.257 -35.183 1.00 91.94 83 ASP A CA 1
ATOM 655 C C . ASP A 1 83 ? 42.552 -6.667 -34.907 1.00 91.94 83 ASP A C 1
ATOM 657 O O . ASP A 1 83 ? 43.536 -7.027 -35.555 1.00 91.94 83 ASP A O 1
ATOM 661 N N . LYS A 1 84 ? 42.667 -5.722 -33.966 1.00 90.69 84 LYS A N 1
ATOM 662 C CA . LYS A 1 84 ? 43.928 -5.044 -33.645 1.00 90.69 84 LYS A CA 1
ATOM 663 C C . LYS A 1 84 ? 44.832 -5.929 -32.777 1.00 90.69 84 LYS A C 1
ATOM 665 O O . LYS A 1 84 ? 44.423 -6.353 -31.702 1.00 90.69 84 LYS A O 1
ATOM 670 N N . ASP A 1 85 ? 46.099 -6.065 -33.172 1.00 88.81 85 ASP A N 1
ATOM 671 C CA . ASP A 1 85 ? 47.154 -6.743 -32.403 1.00 88.81 85 ASP A CA 1
ATOM 672 C C . ASP A 1 85 ? 48.324 -5.773 -32.095 1.00 88.81 85 ASP A C 1
ATOM 674 O O . ASP A 1 85 ? 48.827 -5.124 -33.018 1.00 88.81 85 ASP A O 1
ATOM 678 N N . PRO A 1 86 ? 48.752 -5.593 -30.826 1.00 89.38 86 PRO A N 1
ATOM 679 C CA . PRO A 1 86 ? 48.171 -6.161 -29.610 1.00 89.38 86 PRO A CA 1
ATOM 680 C C . PRO A 1 86 ? 46.813 -5.547 -29.260 1.00 89.38 86 PRO A C 1
ATOM 682 O O . PRO A 1 86 ? 46.626 -4.324 -29.301 1.00 89.38 86 PRO A O 1
ATOM 685 N N . PHE A 1 87 ? 45.882 -6.408 -28.845 1.00 92.94 87 PHE A N 1
ATOM 686 C CA . PHE A 1 87 ? 44.595 -6.001 -28.291 1.00 92.94 87 PHE A CA 1
ATOM 687 C C . PHE A 1 87 ? 44.772 -5.562 -26.833 1.00 92.94 87 PHE A C 1
ATOM 689 O O . PHE A 1 87 ? 45.113 -6.361 -25.960 1.00 92.94 87 PHE A O 1
ATOM 696 N N . THR A 1 88 ? 44.574 -4.271 -26.559 1.00 94.12 88 THR A N 1
ATOM 697 C CA . THR A 1 88 ? 44.862 -3.687 -25.237 1.00 94.12 88 THR A CA 1
ATOM 698 C C . THR A 1 88 ? 43.610 -3.529 -24.372 1.00 94.12 88 THR A C 1
ATOM 700 O O . THR A 1 88 ? 42.489 -3.436 -24.871 1.00 94.12 88 THR A O 1
ATOM 703 N N . GLU A 1 89 ? 43.785 -3.369 -23.056 1.00 90.12 89 GLU A N 1
ATOM 704 C CA . GLU A 1 89 ? 42.680 -3.041 -22.135 1.00 90.12 89 GLU A CA 1
ATOM 705 C C . GLU A 1 89 ? 41.958 -1.732 -22.527 1.00 90.12 89 GLU A C 1
ATOM 707 O O . GLU A 1 89 ? 40.741 -1.591 -22.379 1.00 90.12 89 GLU A O 1
ATOM 712 N N . GLY A 1 90 ? 42.695 -0.763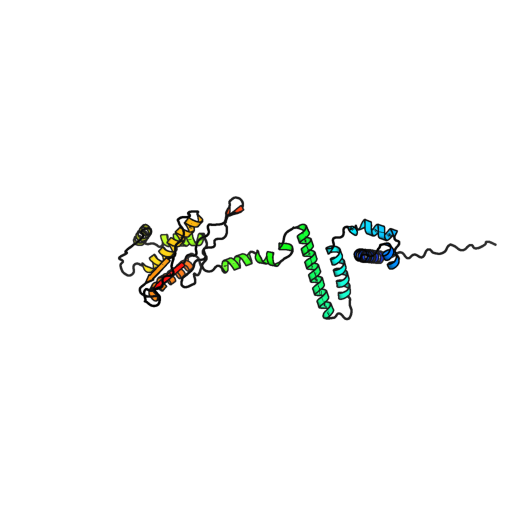 -23.083 1.00 92.12 90 GLY A N 1
ATOM 713 C CA . GLY A 1 90 ? 42.116 0.475 -23.606 1.00 92.12 90 GLY A CA 1
ATOM 714 C C . GLY A 1 90 ? 41.198 0.244 -24.811 1.00 92.12 90 GLY A C 1
ATOM 715 O O . GLY A 1 90 ? 40.202 0.951 -24.964 1.00 92.12 90 GLY A O 1
ATOM 716 N N . ASP A 1 91 ? 41.496 -0.756 -25.642 1.00 90.44 91 ASP A N 1
ATOM 717 C CA . ASP A 1 91 ? 40.654 -1.137 -26.779 1.00 90.44 91 ASP A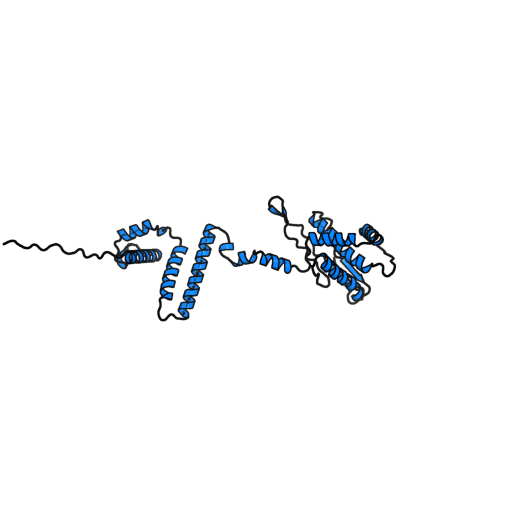 CA 1
ATOM 718 C C . ASP A 1 91 ? 39.397 -1.880 -26.308 1.00 90.44 91 ASP A C 1
ATOM 720 O O . ASP A 1 91 ? 38.306 -1.566 -26.782 1.00 90.44 91 ASP A O 1
ATOM 724 N N . MET A 1 92 ? 39.503 -2.725 -25.275 1.00 90.31 92 MET A N 1
ATOM 725 C CA . MET A 1 92 ? 38.350 -3.372 -24.630 1.00 90.31 92 MET A CA 1
ATOM 726 C C . MET A 1 92 ? 37.308 -2.354 -24.133 1.00 90.31 92 MET A C 1
ATOM 728 O O . MET A 1 92 ? 36.113 -2.508 -24.387 1.00 90.31 92 MET A O 1
ATOM 732 N N . LYS A 1 93 ? 37.746 -1.261 -23.489 1.00 93.50 93 LYS A N 1
ATOM 733 C CA . LYS A 1 93 ? 36.843 -0.187 -23.021 1.00 93.50 93 LYS A CA 1
ATOM 734 C C . LYS A 1 93 ? 36.155 0.549 -24.176 1.00 93.50 93 LYS A C 1
ATOM 736 O O . LYS A 1 93 ? 34.997 0.945 -24.050 1.00 93.50 93 LYS A O 1
ATOM 741 N N . ARG A 1 94 ? 36.850 0.736 -25.304 1.00 90.81 94 ARG A N 1
ATOM 742 C CA . ARG A 1 94 ? 36.279 1.361 -26.513 1.00 90.81 94 ARG A CA 1
ATOM 743 C C . ARG A 1 94 ? 35.262 0.445 -27.188 1.00 90.81 94 ARG A C 1
ATOM 745 O O . ARG A 1 94 ? 34.209 0.932 -27.585 1.00 90.81 94 ARG A O 1
ATOM 752 N N . VAL A 1 95 ? 35.557 -0.852 -27.266 1.00 92.50 95 VAL A N 1
ATOM 753 C CA . VAL A 1 95 ? 34.643 -1.890 -27.762 1.00 92.50 95 VAL A CA 1
ATOM 754 C C . VAL A 1 95 ? 33.355 -1.911 -26.935 1.00 92.50 95 VAL A C 1
ATOM 756 O O . VAL A 1 95 ? 32.271 -1.788 -27.501 1.00 92.50 95 VAL A O 1
ATOM 759 N N . ASP A 1 96 ? 33.459 -1.959 -25.604 1.00 92.25 96 ASP A N 1
ATOM 760 C CA . ASP A 1 96 ? 32.295 -1.908 -24.707 1.00 92.25 96 ASP A CA 1
ATOM 761 C C . ASP A 1 96 ? 31.479 -0.614 -24.883 1.00 92.25 96 ASP A C 1
ATOM 763 O O . ASP A 1 96 ? 30.252 -0.643 -25.005 1.00 92.25 96 ASP A O 1
ATOM 767 N N . PHE A 1 97 ? 32.152 0.539 -24.952 1.00 92.75 97 PHE A N 1
ATOM 768 C CA . PHE A 1 97 ? 31.486 1.816 -25.200 1.00 92.75 97 PHE A CA 1
ATOM 769 C C . PHE A 1 97 ? 30.711 1.814 -26.527 1.00 92.75 97 PHE A C 1
ATOM 771 O O . PHE A 1 97 ? 29.560 2.257 -26.557 1.00 92.75 97 PHE A O 1
ATOM 778 N N . MET A 1 98 ? 31.317 1.305 -27.605 1.00 92.19 98 MET A N 1
ATOM 779 C CA . MET A 1 98 ? 30.690 1.226 -28.929 1.00 92.19 98 MET A CA 1
ATOM 780 C C . MET A 1 98 ? 29.508 0.256 -28.946 1.00 92.19 98 MET A C 1
ATOM 782 O O . MET A 1 98 ? 28.460 0.612 -29.482 1.00 92.19 98 MET A O 1
ATOM 786 N N . MET A 1 99 ? 29.616 -0.908 -28.296 1.00 90.12 99 MET A N 1
ATOM 787 C CA . MET A 1 99 ? 28.488 -1.837 -28.155 1.00 90.12 99 MET A CA 1
ATOM 788 C C . MET A 1 99 ? 27.304 -1.196 -27.416 1.00 90.12 99 MET A C 1
ATOM 790 O O . MET A 1 99 ? 26.162 -1.316 -27.861 1.00 90.12 99 MET A O 1
ATOM 794 N N . ARG A 1 100 ? 27.559 -0.414 -26.357 1.00 90.12 100 ARG A N 1
ATOM 795 C CA . ARG A 1 100 ? 26.507 0.360 -25.670 1.00 90.12 100 ARG A CA 1
ATOM 796 C C . ARG A 1 100 ? 25.884 1.447 -26.552 1.00 90.12 100 ARG A C 1
ATOM 798 O O . ARG A 1 100 ? 24.688 1.716 -26.429 1.00 90.12 100 ARG A O 1
ATOM 805 N N . GLN A 1 101 ? 26.660 2.079 -27.439 1.00 89.94 101 GLN A N 1
ATOM 806 C CA . GLN A 1 101 ? 26.105 3.042 -28.401 1.00 89.94 101 GLN A CA 1
ATOM 807 C C . GLN A 1 101 ? 25.213 2.357 -29.444 1.00 89.94 101 GLN A C 1
ATOM 809 O O . GLN A 1 101 ? 24.155 2.896 -29.760 1.00 89.94 101 GLN A O 1
ATOM 814 N N . LEU A 1 102 ? 25.586 1.165 -29.923 1.00 87.75 102 LEU A N 1
ATOM 815 C CA . LEU A 1 102 ? 24.756 0.375 -30.842 1.00 87.75 102 LEU A CA 1
ATOM 816 C C . LEU A 1 102 ? 23.427 -0.035 -30.197 1.00 87.75 102 LEU A C 1
ATOM 818 O O . LEU A 1 102 ? 22.371 0.106 -30.812 1.00 87.75 102 LEU A O 1
ATOM 822 N N . GLU A 1 103 ? 23.449 -0.458 -28.930 1.00 87.25 103 GLU A N 1
ATOM 823 C CA . GLU A 1 103 ? 22.220 -0.749 -28.183 1.00 87.25 103 GLU A CA 1
ATOM 824 C C . GLU A 1 103 ? 21.319 0.495 -28.074 1.00 87.25 103 GLU A C 1
ATOM 826 O O . GLU A 1 103 ? 20.107 0.421 -28.289 1.00 87.25 103 GLU A O 1
ATOM 831 N N . ARG A 1 104 ? 21.900 1.669 -27.791 1.00 85.88 104 ARG A N 1
ATOM 832 C CA . ARG A 1 104 ? 21.154 2.934 -27.732 1.00 85.88 104 ARG A CA 1
ATOM 833 C C . ARG A 1 104 ? 20.568 3.323 -29.090 1.00 85.88 104 ARG A C 1
ATOM 835 O O . ARG A 1 104 ? 19.431 3.784 -29.137 1.00 85.88 104 ARG A O 1
ATOM 842 N N . ALA A 1 105 ? 21.309 3.122 -30.175 1.00 86.12 105 ALA A N 1
ATOM 843 C CA . ALA A 1 105 ? 20.840 3.395 -31.528 1.00 86.12 105 ALA A CA 1
ATOM 844 C C . ALA A 1 105 ? 19.670 2.472 -31.925 1.00 86.12 105 ALA A C 1
ATOM 846 O O . ALA A 1 105 ? 18.666 2.940 -32.464 1.00 86.12 105 ALA A O 1
ATOM 847 N N . ALA A 1 106 ? 19.715 1.191 -31.541 1.00 84.94 106 ALA A N 1
ATOM 848 C CA . ALA A 1 106 ? 18.590 0.268 -31.699 1.00 84.94 106 ALA A CA 1
ATOM 849 C C . ALA A 1 106 ? 17.342 0.705 -30.905 1.00 84.94 106 ALA A C 1
ATOM 851 O O . ALA A 1 106 ? 16.226 0.622 -31.418 1.00 84.94 106 ALA A O 1
ATOM 852 N N . ARG A 1 107 ? 17.516 1.224 -29.681 1.00 83.62 107 ARG A N 1
ATOM 853 C CA . ARG A 1 107 ? 16.409 1.775 -28.875 1.00 83.62 107 ARG A CA 1
ATOM 854 C C . ARG A 1 107 ? 15.778 3.013 -29.506 1.00 83.62 107 ARG A C 1
ATOM 856 O O . ARG A 1 107 ? 14.557 3.104 -29.542 1.00 83.62 107 ARG A O 1
ATOM 863 N N . ILE A 1 108 ? 16.592 3.925 -30.043 1.00 83.50 108 ILE A N 1
ATOM 864 C CA . ILE A 1 108 ? 16.102 5.101 -30.780 1.00 83.50 108 ILE A CA 1
ATOM 865 C C . ILE A 1 108 ? 15.282 4.651 -31.995 1.00 83.50 108 ILE A C 1
ATOM 867 O O . ILE A 1 108 ? 14.152 5.091 -32.158 1.00 83.50 108 ILE A O 1
ATOM 871 N N . ARG A 1 109 ? 15.772 3.674 -32.772 1.00 81.94 109 ARG A N 1
ATOM 872 C CA . ARG A 1 109 ? 15.012 3.108 -33.903 1.00 81.94 109 ARG A CA 1
ATOM 873 C C . ARG A 1 109 ? 13.698 2.446 -33.486 1.00 81.94 109 ARG A C 1
ATOM 875 O O . ARG A 1 109 ? 12.731 2.482 -34.243 1.00 81.94 109 ARG A O 1
ATOM 882 N N . LYS A 1 110 ? 13.656 1.797 -32.317 1.00 82.25 110 LYS A N 1
ATOM 883 C CA . LYS A 1 110 ? 12.419 1.2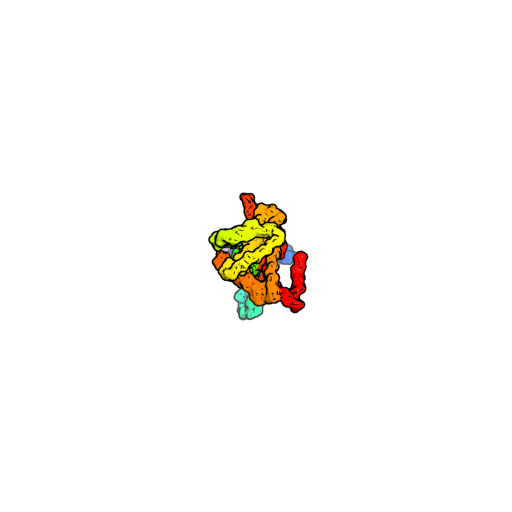23 -31.770 1.00 82.25 110 LYS A CA 1
ATOM 884 C C . LYS A 1 110 ? 11.432 2.336 -31.407 1.00 82.25 110 LYS A C 1
ATOM 886 O O . LYS A 1 110 ? 10.281 2.259 -31.818 1.00 82.25 110 LYS A O 1
ATOM 891 N N . PHE A 1 111 ? 11.910 3.380 -30.731 1.00 82.75 111 PHE A N 1
ATOM 892 C CA . PHE A 1 111 ? 11.122 4.557 -30.376 1.00 82.75 111 PHE A CA 1
ATOM 893 C C . PHE A 1 111 ? 10.558 5.289 -31.597 1.00 82.75 111 PHE A C 1
ATOM 895 O O . PHE A 1 111 ? 9.369 5.577 -31.613 1.00 82.75 111 PHE A O 1
ATOM 902 N N . ASP A 1 112 ? 11.355 5.510 -32.645 1.00 80.56 112 ASP A N 1
ATOM 903 C CA . ASP A 1 112 ? 10.885 6.167 -33.875 1.00 80.56 112 ASP A CA 1
ATOM 904 C C . ASP A 1 112 ? 9.722 5.402 -34.537 1.00 80.56 112 ASP A C 1
ATOM 906 O O . ASP A 1 112 ? 8.901 5.994 -35.232 1.00 80.56 112 ASP A O 1
ATOM 910 N N . LYS A 1 113 ? 9.621 4.083 -34.308 1.00 81.12 113 LYS A N 1
ATOM 911 C CA . LYS A 1 113 ? 8.524 3.242 -34.814 1.00 81.12 113 LYS A CA 1
ATOM 912 C C . LYS A 1 113 ? 7.308 3.189 -33.889 1.00 81.12 113 LYS A C 1
ATOM 914 O O . LYS A 1 113 ? 6.190 3.066 -34.375 1.00 81.12 113 LYS A O 1
ATOM 919 N N . THR A 1 114 ? 7.515 3.184 -32.573 1.00 79.06 114 THR A N 1
ATOM 920 C CA . THR A 1 114 ? 6.453 2.934 -31.579 1.00 79.06 114 THR A CA 1
ATOM 921 C C . THR A 1 114 ? 5.931 4.200 -30.904 1.00 79.06 114 THR A C 1
ATOM 923 O O . THR A 1 114 ? 4.835 4.173 -30.350 1.00 79.06 114 THR A O 1
ATOM 926 N N . GLY A 1 115 ? 6.719 5.278 -30.872 1.00 77.38 115 GLY A N 1
ATOM 927 C CA . GLY A 1 115 ? 6.449 6.506 -30.121 1.00 77.38 115 GLY A CA 1
ATOM 928 C C . GLY A 1 115 ? 6.451 6.340 -28.594 1.00 77.38 115 GLY A C 1
ATOM 929 O O . GLY A 1 115 ? 6.124 7.281 -27.873 1.00 77.38 115 GLY A O 1
ATOM 930 N N . ARG A 1 116 ? 6.788 5.155 -28.061 1.00 73.25 116 ARG A N 1
ATOM 931 C CA . ARG A 1 116 ? 6.678 4.854 -26.624 1.00 73.25 116 ARG A CA 1
ATOM 932 C C . ARG A 1 116 ? 7.956 5.230 -25.886 1.00 73.25 116 ARG A C 1
ATOM 934 O O . ARG A 1 116 ? 8.985 4.586 -26.054 1.00 73.25 116 ARG A O 1
ATOM 941 N N . GLU A 1 117 ? 7.868 6.177 -24.956 1.00 69.94 117 GLU A N 1
ATOM 942 C CA . GLU A 1 117 ? 9.007 6.623 -24.130 1.00 69.94 117 GLU A CA 1
ATOM 943 C C . GLU A 1 117 ? 9.698 5.473 -23.356 1.00 69.94 117 GLU A C 1
ATOM 945 O O . GLU A 1 117 ? 10.903 5.511 -23.094 1.00 69.94 117 GLU A O 1
ATOM 950 N N . GLY A 1 118 ? 8.960 4.396 -23.055 1.00 67.12 118 GLY A N 1
ATOM 951 C CA . GLY A 1 118 ? 9.498 3.175 -22.444 1.00 67.12 118 GLY A CA 1
ATOM 952 C C . GLY A 1 118 ? 10.600 2.485 -23.260 1.00 67.12 118 GLY A C 1
ATOM 953 O O . GLY A 1 118 ? 11.490 1.877 -22.667 1.00 67.12 118 GLY A O 1
ATOM 954 N N . ASP A 1 119 ? 10.610 2.647 -24.587 1.00 72.31 119 ASP A N 1
ATOM 955 C CA . ASP A 1 119 ? 11.621 2.048 -25.467 1.00 72.31 119 ASP A CA 1
ATOM 956 C C . ASP A 1 119 ? 12.988 2.748 -25.370 1.00 72.31 119 ASP A C 1
ATOM 958 O O . ASP A 1 119 ? 14.029 2.126 -25.594 1.00 72.31 119 ASP A O 1
ATOM 962 N N . LEU A 1 120 ? 13.010 4.022 -24.964 1.00 72.38 120 LEU A N 1
ATOM 963 C CA . LEU A 1 120 ? 14.242 4.780 -24.719 1.00 72.38 120 LEU A CA 1
ATOM 964 C C . LEU A 1 120 ? 14.855 4.448 -23.354 1.00 72.38 120 LEU A C 1
ATOM 966 O O . LEU A 1 120 ? 16.084 4.405 -23.211 1.00 72.38 120 LEU A O 1
ATOM 970 N N . ASN A 1 121 ? 14.012 4.211 -22.344 1.00 74.44 121 ASN A N 1
ATOM 971 C CA . ASN A 1 121 ? 14.446 4.019 -20.968 1.00 74.44 121 ASN A CA 1
ATOM 972 C C . ASN A 1 121 ? 13.956 2.683 -20.376 1.00 74.44 121 ASN A C 1
ATOM 974 O O . ASN A 1 121 ? 12.861 2.620 -19.809 1.00 74.44 121 ASN A O 1
ATOM 978 N N . PRO A 1 122 ? 14.814 1.646 -20.337 1.00 66.75 122 PRO A N 1
ATOM 979 C CA . PRO A 1 122 ? 14.449 0.335 -19.791 1.00 66.75 122 PRO A CA 1
ATOM 980 C C . PRO A 1 122 ? 14.147 0.360 -18.282 1.00 66.75 122 PRO A C 1
ATOM 982 O O . PRO A 1 122 ? 13.629 -0.610 -17.728 1.00 66.75 122 PRO A O 1
ATOM 985 N N . LYS A 1 123 ? 14.456 1.457 -17.570 1.00 65.50 123 LYS A N 1
ATOM 986 C CA . LYS A 1 123 ? 14.049 1.625 -16.166 1.00 65.50 123 LYS A CA 1
A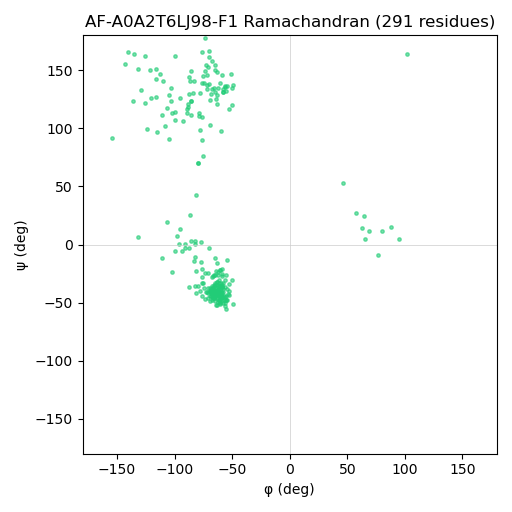TOM 987 C C . LYS A 1 123 ? 12.540 1.850 -16.022 1.00 65.50 123 LYS A C 1
ATOM 989 O O . LYS A 1 123 ? 12.005 1.546 -14.959 1.00 65.50 123 LYS A O 1
ATOM 994 N N . ILE A 1 124 ? 11.863 2.364 -17.052 1.00 62.00 124 ILE A N 1
ATOM 995 C CA . ILE A 1 124 ? 10.413 2.614 -17.033 1.00 62.00 124 ILE A CA 1
ATOM 996 C C . ILE A 1 124 ? 9.654 1.284 -17.064 1.00 62.00 124 ILE A C 1
ATOM 998 O O . ILE A 1 124 ? 8.795 1.057 -16.215 1.00 62.00 124 ILE A O 1
ATOM 1002 N N . GLU A 1 125 ? 10.038 0.357 -17.944 1.00 60.91 125 GLU A N 1
ATOM 1003 C CA . GLU A 1 125 ? 9.465 -0.998 -17.964 1.00 60.91 125 GLU A CA 1
ATOM 1004 C C . GLU A 1 125 ? 9.711 -1.729 -16.636 1.00 60.91 125 GLU A C 1
ATOM 1006 O O . GLU A 1 125 ? 8.780 -2.260 -16.030 1.00 60.91 125 GLU A O 1
ATOM 1011 N N . LYS A 1 126 ? 10.934 -1.649 -16.091 1.00 59.84 126 LYS A N 1
ATOM 1012 C CA . LYS A 1 126 ? 11.258 -2.225 -14.772 1.00 59.84 126 LYS A CA 1
ATOM 1013 C C . LYS A 1 126 ? 10.465 -1.603 -13.614 1.00 59.84 126 LYS A C 1
ATOM 1015 O O . LYS A 1 126 ? 10.264 -2.266 -12.599 1.00 59.84 126 LYS A O 1
ATOM 1020 N N . ARG A 1 127 ? 10.010 -0.350 -13.738 1.00 56.59 127 ARG A N 1
ATOM 1021 C CA . ARG A 1 127 ? 9.171 0.333 -12.734 1.00 56.59 127 ARG A CA 1
ATOM 1022 C C . ARG A 1 127 ? 7.717 -0.149 -12.761 1.00 56.59 127 ARG A C 1
ATOM 1024 O O . ARG A 1 127 ? 7.062 -0.080 -11.720 1.00 56.59 127 ARG A O 1
ATOM 1031 N N . ASN A 1 128 ? 7.242 -0.604 -13.918 1.00 58.72 128 ASN A N 1
ATOM 1032 C CA . ASN A 1 128 ? 5.855 -1.014 -14.146 1.00 58.72 128 ASN A CA 1
ATOM 1033 C C . ASN A 1 128 ? 5.645 -2.533 -14.097 1.00 58.72 128 ASN A C 1
ATOM 1035 O O . ASN A 1 128 ? 4.497 -2.971 -14.137 1.00 58.72 128 ASN A O 1
ATOM 1039 N N . ASN A 1 129 ? 6.722 -3.314 -13.978 1.00 66.69 129 ASN A N 1
ATOM 1040 C CA . ASN A 1 129 ? 6.656 -4.766 -13.858 1.00 66.69 129 ASN A CA 1
ATOM 1041 C C . ASN A 1 129 ? 5.824 -5.201 -12.633 1.00 66.69 129 ASN A C 1
ATOM 1043 O O . ASN A 1 129 ? 5.853 -4.547 -11.584 1.00 66.69 129 ASN A O 1
ATOM 1047 N N . GLU A 1 130 ? 5.106 -6.317 -12.751 1.00 57.91 130 GLU A N 1
ATOM 1048 C CA . GLU A 1 130 ? 4.197 -6.821 -11.716 1.00 57.91 130 GLU A CA 1
ATOM 1049 C C . GLU A 1 130 ? 4.917 -7.119 -10.402 1.00 57.91 130 GLU A C 1
ATOM 1051 O O . GLU A 1 130 ? 4.415 -6.774 -9.338 1.00 57.91 130 GLU A O 1
ATOM 1056 N N . GLU A 1 131 ? 6.157 -7.608 -10.452 1.00 59.75 131 GLU A N 1
ATOM 1057 C CA . GLU A 1 131 ? 6.985 -7.788 -9.254 1.00 59.75 131 GLU A CA 1
ATOM 1058 C C . GLU A 1 131 ? 7.261 -6.470 -8.513 1.00 59.75 131 GLU A C 1
ATOM 1060 O O . GLU A 1 131 ? 7.379 -6.445 -7.287 1.00 59.75 131 GLU A O 1
ATOM 1065 N N . ALA A 1 132 ? 7.376 -5.350 -9.235 1.00 58.69 132 ALA A N 1
ATOM 1066 C CA . ALA A 1 132 ? 7.568 -4.034 -8.633 1.00 58.69 132 ALA A CA 1
ATOM 1067 C C . ALA A 1 132 ? 6.258 -3.487 -8.045 1.00 58.69 132 ALA A C 1
ATOM 1069 O O . ALA A 1 132 ? 6.298 -2.811 -7.013 1.00 58.69 132 ALA A O 1
ATOM 1070 N N . LYS A 1 133 ? 5.107 -3.807 -8.654 1.00 59.41 133 LYS A N 1
ATOM 1071 C CA . LYS A 1 133 ? 3.776 -3.531 -8.087 1.00 59.41 133 LYS A CA 1
ATOM 1072 C C . LYS A 1 133 ? 3.531 -4.368 -6.827 1.00 59.41 133 LYS A C 1
ATOM 1074 O O . LYS A 1 133 ? 3.180 -3.797 -5.801 1.00 59.41 133 LYS A O 1
ATOM 1079 N N . ALA A 1 134 ? 3.846 -5.662 -6.854 1.00 57.12 134 ALA A N 1
ATOM 1080 C CA . ALA A 1 134 ? 3.766 -6.564 -5.705 1.00 57.12 134 ALA A CA 1
ATOM 1081 C C . ALA A 1 134 ? 4.696 -6.120 -4.563 1.00 57.12 134 ALA A C 1
ATOM 1083 O O . ALA A 1 134 ? 4.265 -6.011 -3.421 1.00 57.12 134 ALA A O 1
ATOM 1084 N N . LYS A 1 135 ? 5.943 -5.728 -4.865 1.00 59.56 135 LYS A N 1
ATOM 1085 C CA . LYS A 1 135 ? 6.867 -5.145 -3.870 1.00 59.56 135 LYS A CA 1
ATOM 1086 C C . LYS A 1 135 ? 6.403 -3.796 -3.322 1.00 59.56 135 LYS A C 1
ATOM 1088 O O . LYS A 1 135 ? 6.828 -3.413 -2.236 1.00 59.56 135 LYS A O 1
ATOM 1093 N N . ARG A 1 136 ? 5.601 -3.027 -4.065 1.00 60.12 136 ARG A N 1
ATOM 1094 C CA . ARG A 1 136 ? 4.967 -1.812 -3.534 1.00 60.12 136 ARG A CA 1
ATOM 1095 C C . ARG A 1 136 ? 3.801 -2.169 -2.631 1.00 60.12 136 ARG A C 1
ATOM 1097 O O . ARG A 1 136 ? 3.754 -1.605 -1.549 1.00 60.12 136 ARG A O 1
ATOM 1104 N N . ALA A 1 137 ? 2.946 -3.109 -3.029 1.00 56.75 137 ALA A N 1
ATOM 1105 C CA . ALA A 1 137 ? 1.856 -3.618 -2.200 1.00 56.75 137 ALA A CA 1
ATOM 1106 C C . ALA A 1 137 ? 2.377 -4.170 -0.861 1.00 56.75 137 ALA A C 1
ATOM 1108 O O . ALA A 1 137 ? 1.892 -3.766 0.187 1.00 56.75 137 ALA A O 1
ATOM 1109 N N . ASP A 1 138 ? 3.459 -4.953 -0.880 1.00 56.34 138 ASP A N 1
ATOM 1110 C CA . ASP A 1 138 ? 4.124 -5.474 0.326 1.00 56.34 138 ASP A CA 1
ATOM 1111 C C . ASP A 1 138 ? 4.759 -4.367 1.199 1.00 56.34 138 ASP A C 1
ATOM 1113 O O . ASP A 1 138 ? 4.884 -4.479 2.418 1.00 56.34 138 ASP A O 1
ATOM 1117 N N . LYS A 1 139 ? 5.123 -3.227 0.596 1.00 61.91 139 LYS A N 1
ATOM 1118 C CA . LYS A 1 139 ? 5.638 -2.053 1.322 1.00 61.91 139 LYS A CA 1
ATOM 1119 C C . LYS A 1 139 ? 4.548 -1.169 1.927 1.00 61.91 139 LYS A C 1
ATOM 1121 O O . LYS A 1 139 ? 4.897 -0.274 2.706 1.00 61.91 139 LYS A O 1
ATOM 1126 N N . ARG A 1 140 ? 3.271 -1.371 1.591 1.00 74.06 140 ARG A N 1
ATOM 1127 C CA . ARG A 1 140 ? 2.164 -0.576 2.137 1.00 74.06 140 ARG A CA 1
ATOM 1128 C C . ARG A 1 140 ? 1.864 -1.018 3.563 1.00 74.06 140 ARG A C 1
ATOM 1130 O O . ARG A 1 140 ? 1.102 -1.941 3.826 1.00 74.06 140 ARG A O 1
ATOM 1137 N N . LYS A 1 141 ? 2.542 -0.370 4.508 1.00 84.94 141 LYS A N 1
ATOM 1138 C CA . LYS A 1 141 ? 2.365 -0.625 5.938 1.00 84.94 141 LYS A CA 1
ATOM 1139 C C . LYS A 1 141 ? 0.934 -0.279 6.339 1.00 84.94 141 LYS A C 1
ATOM 1141 O O . LYS A 1 141 ? 0.471 0.808 6.021 1.00 84.94 141 LYS A O 1
ATOM 1146 N N . ASN A 1 142 ? 0.298 -1.161 7.109 1.00 92.06 142 ASN A N 1
ATOM 1147 C CA . ASN A 1 142 ? -1.041 -0.952 7.669 1.00 92.06 142 ASN A CA 1
ATOM 1148 C C . ASN A 1 142 ? -2.135 -0.675 6.619 1.00 92.06 142 ASN A C 1
ATOM 1150 O O . ASN A 1 142 ? -3.123 -0.015 6.934 1.00 92.06 142 ASN A O 1
ATOM 1154 N N . PHE A 1 143 ? -1.955 -1.171 5.394 1.00 92.81 143 PHE A N 1
ATOM 1155 C CA . PHE A 1 143 ? -3.000 -1.203 4.379 1.00 92.81 143 PHE A CA 1
ATOM 1156 C C . PHE A 1 143 ? -3.833 -2.478 4.529 1.00 92.81 143 PHE A C 1
ATOM 1158 O O . PHE A 1 143 ? -3.286 -3.551 4.795 1.00 92.81 143 PHE A O 1
ATOM 1165 N N . LEU A 1 144 ? -5.143 -2.351 4.342 1.00 93.12 144 LEU A N 1
ATOM 1166 C CA . LEU A 1 144 ? -6.089 -3.459 4.283 1.00 93.12 144 LEU A CA 1
ATOM 1167 C C . LEU A 1 144 ? -6.937 -3.292 3.019 1.00 93.12 144 LEU A C 1
ATOM 1169 O O . LEU A 1 144 ? -7.414 -2.188 2.746 1.00 93.12 144 LEU A O 1
ATOM 1173 N N . SER A 1 145 ? -7.099 -4.368 2.247 1.00 92.75 145 SER A N 1
ATOM 1174 C CA . SER A 1 145 ? -7.948 -4.363 1.052 1.00 92.75 145 SER A CA 1
ATOM 1175 C C . SER A 1 145 ? -9.431 -4.264 1.416 1.00 92.75 145 SER A C 1
ATOM 1177 O O . SER A 1 145 ? -9.825 -4.473 2.567 1.00 92.75 145 SER A O 1
ATOM 1179 N N . ARG A 1 146 ? -10.271 -3.969 0.419 1.00 92.44 146 ARG A N 1
ATOM 1180 C CA . ARG A 1 146 ? -11.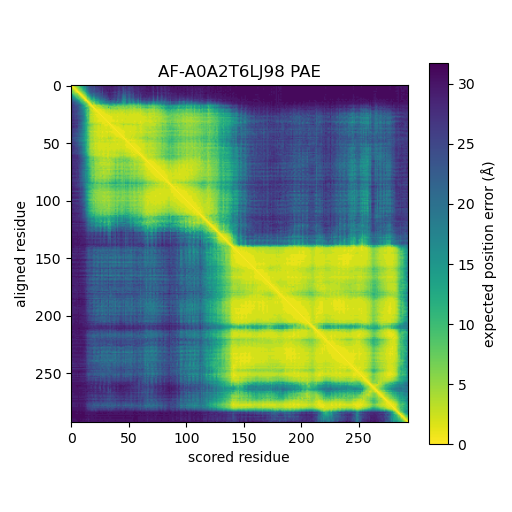727 -3.924 0.586 1.00 92.44 146 ARG A CA 1
ATOM 1181 C C . ARG A 1 146 ? -12.276 -5.253 1.117 1.00 92.44 146 ARG A C 1
ATOM 1183 O O . ARG A 1 146 ? -13.046 -5.245 2.073 1.00 92.44 146 ARG A O 1
ATOM 1190 N N . GLU A 1 147 ? -11.814 -6.387 0.583 1.00 93.81 147 GLU A N 1
ATOM 1191 C CA . GLU A 1 147 ? -12.258 -7.707 1.055 1.00 93.81 147 GLU A CA 1
ATOM 1192 C C . GLU A 1 147 ? -11.806 -7.981 2.492 1.00 93.81 147 GLU A C 1
ATOM 1194 O O . GLU A 1 147 ? -12.530 -8.592 3.272 1.00 93.81 147 GLU A O 1
ATOM 1199 N N . GLN A 1 148 ? -10.619 -7.502 2.874 1.00 96.25 148 GLN A N 1
ATOM 1200 C CA . GLN A 1 148 ? -10.115 -7.647 4.238 1.00 96.25 148 GLN A CA 1
ATOM 1201 C C . GLN A 1 148 ? -10.927 -6.826 5.244 1.00 96.25 148 GLN A C 1
ATOM 1203 O O . GLN A 1 148 ? -11.154 -7.296 6.359 1.00 96.25 148 GLN A O 1
ATOM 1208 N N . TRP A 1 149 ? -11.377 -5.624 4.869 1.00 96.75 149 TRP A N 1
ATOM 1209 C CA . TRP A 1 149 ? -12.288 -4.831 5.699 1.00 96.75 149 TRP A CA 1
ATOM 1210 C C . TRP A 1 149 ? -13.642 -5.512 5.873 1.00 96.75 149 TRP A C 1
ATOM 1212 O O . TRP A 1 149 ? -14.121 -5.595 7.004 1.00 96.75 149 TRP A O 1
ATOM 1222 N N . GLN A 1 150 ? -14.211 -6.055 4.793 1.00 97.44 150 GLN A N 1
ATOM 1223 C CA . GLN A 1 150 ? -15.462 -6.810 4.863 1.00 97.44 150 GLN A CA 1
ATOM 1224 C C . GLN A 1 150 ? -15.316 -8.055 5.748 1.00 97.44 150 GLN A C 1
ATOM 1226 O O . GLN A 1 150 ? -16.092 -8.235 6.679 1.00 97.44 150 GLN A O 1
ATOM 1231 N N . ALA A 1 151 ? -14.254 -8.846 5.563 1.00 97.88 151 ALA A N 1
ATOM 1232 C CA . ALA A 1 151 ? -14.001 -10.041 6.371 1.00 97.88 151 ALA A CA 1
ATOM 1233 C C . ALA A 1 151 ? -13.850 -9.736 7.873 1.00 97.88 151 ALA A C 1
ATOM 1235 O O . ALA A 1 151 ? -14.225 -10.547 8.719 1.00 97.88 151 ALA A O 1
ATOM 1236 N N . LEU A 1 152 ? -13.293 -8.570 8.226 1.00 98.12 152 LEU A N 1
ATOM 1237 C CA . LEU A 1 152 ? -13.226 -8.113 9.617 1.00 98.12 152 LEU A CA 1
ATOM 1238 C C . LEU A 1 152 ? -14.607 -7.767 10.178 1.00 98.12 152 LEU A C 1
ATOM 1240 O O . LEU A 1 152 ? -14.863 -8.045 11.349 1.00 98.12 152 LEU A O 1
ATOM 1244 N N . LEU A 1 153 ? -15.471 -7.148 9.374 1.00 97.19 153 LEU A N 1
ATOM 1245 C CA . LEU A 1 153 ? -16.833 -6.810 9.776 1.00 97.19 153 LEU A CA 1
ATOM 1246 C C . LEU A 1 153 ? -17.674 -8.081 9.972 1.00 97.19 153 LEU A C 1
ATOM 1248 O O . LEU A 1 153 ? -18.325 -8.224 11.007 1.00 97.19 153 LEU A O 1
ATOM 1252 N N . ASP A 1 154 ? -17.563 -9.034 9.048 1.00 97.94 154 ASP A N 1
ATOM 1253 C CA . ASP A 1 154 ? -18.260 -10.322 9.109 1.00 97.94 154 ASP A CA 1
ATOM 1254 C C . ASP A 1 154 ? -17.810 -11.144 10.333 1.00 97.94 154 ASP A C 1
ATOM 1256 O O . ASP A 1 154 ? -18.633 -11.510 11.170 1.00 97.94 154 ASP A O 1
ATOM 1260 N N . ASP A 1 155 ? -16.494 -11.341 10.530 1.00 98.25 155 ASP A N 1
ATOM 1261 C CA . ASP A 1 155 ? -15.963 -12.071 11.701 1.00 98.25 155 ASP A CA 1
ATOM 1262 C C . ASP A 1 155 ? -16.326 -11.383 13.026 1.00 98.25 155 ASP A C 1
ATOM 1264 O O . ASP A 1 155 ? -16.490 -12.052 14.048 1.00 98.25 155 ASP A O 1
ATOM 1268 N N . PHE A 1 156 ? -16.456 -10.051 13.040 1.00 97.94 156 PHE A N 1
ATOM 1269 C CA . PHE A 1 156 ? -16.916 -9.331 14.223 1.00 97.94 156 PHE A CA 1
ATOM 1270 C C . PHE A 1 156 ? -18.365 -9.687 14.569 1.00 97.94 156 PHE A C 1
ATOM 1272 O O . PHE A 1 156 ? -18.631 -10.013 15.728 1.00 97.94 156 PHE A O 1
ATOM 1279 N N . HIS A 1 157 ? -19.266 -9.661 13.585 1.00 97.19 157 HIS A N 1
ATOM 1280 C CA . HIS A 1 157 ? -20.676 -9.992 13.783 1.00 97.19 157 HIS A CA 1
ATOM 1281 C C . HIS A 1 157 ? -20.890 -11.458 14.150 1.00 97.19 157 HIS A C 1
ATOM 1283 O O . HIS A 1 157 ? -21.599 -11.729 15.119 1.00 97.19 157 HIS A O 1
ATOM 1289 N N . ASP A 1 158 ? -20.205 -12.379 13.473 1.00 97.31 158 ASP A N 1
ATOM 1290 C CA . ASP A 1 158 ? -20.275 -13.817 13.761 1.00 97.31 158 ASP A CA 1
ATOM 1291 C C . ASP A 1 158 ? -19.757 -14.161 15.164 1.00 97.31 158 ASP A C 1
ATOM 1293 O O . ASP A 1 158 ? -20.213 -15.106 15.810 1.00 97.31 158 ASP A O 1
ATOM 1297 N N . TRP A 1 159 ? -18.778 -13.399 15.656 1.00 96.12 159 TRP A N 1
ATOM 1298 C CA . TRP A 1 159 ? -18.195 -13.610 16.977 1.00 96.12 159 TRP A CA 1
ATOM 1299 C C . TRP A 1 159 ? -19.027 -13.008 18.120 1.00 96.12 159 TRP A C 1
ATOM 1301 O O . TRP A 1 159 ? -18.864 -13.420 19.274 1.00 96.12 159 TRP A O 1
ATOM 1311 N N . CYS A 1 160 ? -19.869 -12.009 17.846 1.00 95.38 160 CYS A N 1
ATOM 1312 C CA . CYS A 1 160 ? -20.578 -11.278 18.888 1.00 95.38 160 CYS A CA 1
ATOM 1313 C C . CYS A 1 160 ? -21.637 -12.136 19.591 1.00 95.38 160 CYS A C 1
ATOM 1315 O O . CYS A 1 160 ? -22.523 -12.719 18.977 1.00 95.38 160 CYS A O 1
ATOM 1317 N N . PHE A 1 161 ? -21.591 -12.141 20.925 1.00 95.19 161 PHE A N 1
ATOM 1318 C CA . PHE A 1 161 ? -22.706 -12.640 21.733 1.00 95.19 161 PHE A CA 1
ATOM 1319 C C . PHE A 1 161 ? -23.905 -11.685 21.659 1.00 95.19 161 PHE A C 1
ATOM 1321 O O . PHE A 1 161 ? -23.737 -10.497 21.396 1.00 95.19 161 PHE A O 1
ATOM 1328 N N . GLU A 1 162 ? -25.096 -12.166 22.008 1.00 95.62 162 GLU A N 1
ATOM 1329 C CA . GLU A 1 162 ? -26.345 -11.385 21.992 1.00 95.62 162 GLU A CA 1
ATOM 1330 C C . GLU A 1 162 ? -26.219 -10.021 22.702 1.00 95.62 162 GLU A C 1
ATOM 1332 O O . GLU A 1 162 ? -26.433 -8.977 22.095 1.00 95.62 162 GLU A O 1
ATOM 1337 N N . TYR A 1 163 ? -25.716 -9.991 23.942 1.00 93.75 163 TYR A N 1
ATOM 1338 C CA . TYR A 1 163 ? -25.516 -8.734 24.684 1.00 93.75 163 TYR A CA 1
ATOM 1339 C C . TYR A 1 163 ? -24.489 -7.780 24.040 1.00 93.75 163 TYR A C 1
ATOM 1341 O O . TYR A 1 163 ? -24.462 -6.584 24.332 1.00 93.75 163 TYR A O 1
ATOM 1349 N N . GLN A 1 164 ? -23.578 -8.305 23.218 1.00 95.69 164 GLN A N 1
ATOM 1350 C CA . GLN A 1 164 ? -22.604 -7.508 22.472 1.00 95.69 164 GLN A CA 1
ATOM 1351 C C . GLN A 1 164 ? -23.221 -6.954 21.188 1.00 95.69 164 GLN A C 1
ATOM 1353 O O . GLN A 1 164 ? -22.921 -5.819 20.826 1.00 95.69 164 GLN A O 1
ATOM 1358 N N . ALA A 1 165 ? -24.107 -7.715 20.543 1.00 95.31 165 ALA A N 1
ATOM 1359 C CA . ALA A 1 165 ? -24.915 -7.223 19.434 1.00 95.31 165 ALA A CA 1
ATOM 1360 C C . ALA A 1 165 ? -25.799 -6.046 19.885 1.00 95.31 165 ALA A C 1
ATOM 1362 O O . ALA A 1 165 ? -25.800 -5.006 19.231 1.00 95.31 165 ALA A O 1
ATOM 1363 N N . GLU A 1 166 ? -26.407 -6.120 21.075 1.00 94.94 166 GLU A N 1
ATOM 1364 C CA . GLU A 1 166 ? -27.130 -4.980 21.665 1.00 94.94 166 GLU A CA 1
ATOM 1365 C C . GLU A 1 166 ? -26.228 -3.744 21.841 1.00 94.94 166 GLU A C 1
ATOM 1367 O O . GLU A 1 166 ? -26.628 -2.608 21.575 1.00 94.94 166 GLU A O 1
ATOM 1372 N N . TRP A 1 167 ? -24.974 -3.927 22.278 1.00 96.12 167 TRP A N 1
ATOM 1373 C CA . TRP A 1 167 ? -24.030 -2.808 22.349 1.00 96.12 167 TRP A CA 1
ATOM 1374 C C . TRP A 1 167 ? -23.761 -2.209 20.968 1.00 96.12 167 TRP A C 1
ATOM 1376 O O . TRP A 1 167 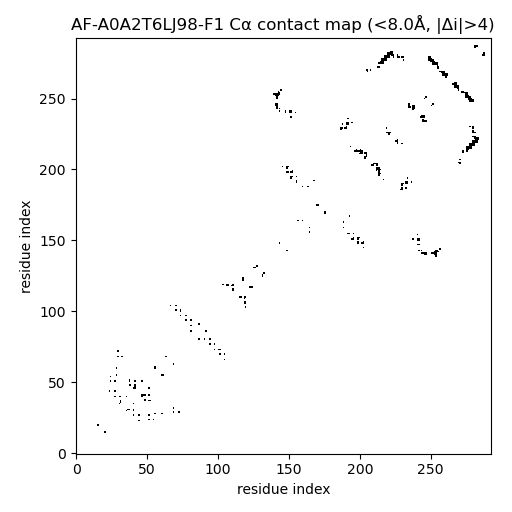? -23.665 -0.982 20.862 1.00 96.12 167 TRP A O 1
ATOM 1386 N N . TRP A 1 168 ? -23.647 -3.042 19.933 1.00 96.38 168 TRP A N 1
ATOM 1387 C CA . TRP A 1 168 ? -23.393 -2.618 18.558 1.00 96.38 168 TRP A CA 1
ATOM 1388 C C . TRP A 1 168 ? -24.558 -1.819 17.971 1.00 96.38 168 TRP A C 1
ATOM 1390 O O . TRP A 1 168 ? -24.344 -0.762 17.375 1.00 96.38 168 TRP A O 1
ATOM 1400 N N . GLU A 1 169 ? -25.795 -2.251 18.198 1.00 95.56 169 GLU A N 1
ATOM 1401 C CA . GLU A 1 169 ? -26.993 -1.514 17.776 1.00 95.56 169 GLU A CA 1
ATOM 1402 C C . GLU A 1 169 ? -27.007 -0.089 18.343 1.00 95.56 169 GLU A C 1
ATOM 1404 O O . GLU A 1 169 ? -27.347 0.878 17.663 1.00 95.56 169 GLU A O 1
ATOM 1409 N N . GLN A 1 170 ? -26.527 0.075 19.578 1.00 95.31 170 GLN A N 1
ATOM 1410 C CA . GLN A 1 170 ? -26.463 1.373 20.245 1.00 95.31 170 GLN A CA 1
ATOM 1411 C C . GLN A 1 170 ? -25.233 2.217 19.856 1.00 95.31 170 GLN A C 1
ATOM 1413 O O . GLN A 1 170 ? -25.074 3.330 20.364 1.00 95.31 170 GLN A O 1
ATOM 1418 N N . ARG A 1 171 ? -24.340 1.743 18.970 1.00 93.12 171 ARG A N 1
ATOM 1419 C CA . ARG A 1 171 ? -23.046 2.401 18.660 1.00 93.12 171 ARG A CA 1
ATOM 1420 C C . ARG A 1 171 ? -23.149 3.815 18.093 1.00 93.12 171 ARG A C 1
ATOM 1422 O O . ARG A 1 171 ? -22.177 4.567 18.186 1.00 93.12 171 ARG A O 1
ATOM 1429 N N . HIS A 1 172 ? -24.296 4.165 17.518 1.00 91.50 172 HIS A N 1
ATOM 1430 C CA . HIS A 1 172 ? -24.564 5.489 16.955 1.00 91.50 172 HIS A CA 1
ATOM 1431 C C . HIS A 1 172 ? -24.856 6.546 18.023 1.00 91.50 172 HIS A C 1
ATOM 1433 O O . HIS A 1 172 ? -24.794 7.743 17.739 1.00 91.50 172 HIS A O 1
ATOM 1439 N N . GLN A 1 173 ? -25.138 6.138 19.265 1.00 93.62 173 GLN A N 1
ATOM 1440 C CA . GLN A 1 173 ? -25.296 7.092 20.353 1.00 93.62 173 GLN A CA 1
ATOM 1441 C C . GLN A 1 173 ? -23.985 7.842 20.602 1.00 93.62 173 GLN A C 1
ATOM 1443 O O . GLN A 1 173 ? -22.933 7.239 20.825 1.00 93.62 173 GLN A O 1
ATOM 1448 N N . ARG A 1 174 ? -24.065 9.178 20.645 1.00 93.19 174 ARG A N 1
ATOM 1449 C CA . ARG A 1 174 ? -22.910 10.056 20.895 1.00 93.19 174 ARG A CA 1
ATOM 1450 C C . ARG A 1 174 ? -22.165 9.695 22.186 1.00 93.19 174 ARG A C 1
ATOM 1452 O O . ARG A 1 174 ? -20.944 9.802 22.236 1.00 93.19 174 ARG A O 1
ATOM 1459 N N . VAL A 1 175 ? -22.889 9.308 23.239 1.00 94.38 175 VAL A N 1
ATOM 1460 C CA . VAL A 1 175 ? -22.313 8.924 24.535 1.00 94.38 175 VAL A CA 1
ATOM 1461 C C . VAL A 1 175 ? -23.010 7.673 25.050 1.00 94.38 175 VAL A C 1
ATOM 1463 O O . VAL A 1 175 ? -24.216 7.685 25.265 1.00 94.38 175 VAL A O 1
ATOM 1466 N N . ARG A 1 176 ? -22.237 6.620 25.333 1.00 95.00 176 ARG A N 1
ATOM 1467 C CA . ARG A 1 176 ? -22.718 5.397 25.991 1.00 95.00 176 ARG A CA 1
ATOM 1468 C C . ARG A 1 176 ? -22.043 5.229 27.346 1.00 95.00 176 ARG A C 1
ATOM 1470 O O . ARG A 1 176 ? -20.816 5.234 27.437 1.00 95.00 176 ARG A O 1
ATOM 1477 N N . LYS A 1 177 ? -22.834 5.052 28.406 1.00 95.31 177 LYS A N 1
ATOM 1478 C CA . LYS A 1 177 ? -22.337 4.733 29.754 1.00 95.31 177 LYS A CA 1
ATOM 1479 C C . LYS A 1 177 ? -22.674 3.283 30.071 1.00 95.31 177 LYS A C 1
ATOM 1481 O O . LYS A 1 177 ? -23.811 2.967 30.395 1.00 95.31 177 LYS A O 1
ATOM 1486 N N . ILE A 1 178 ? -21.682 2.405 29.969 1.00 92.88 178 ILE A N 1
ATOM 1487 C CA . ILE A 1 178 ? -21.893 0.960 30.091 1.00 92.88 178 ILE A CA 1
ATOM 1488 C C . ILE A 1 178 ? -21.447 0.493 31.476 1.00 92.88 178 ILE A C 1
ATOM 1490 O O . ILE A 1 178 ? -20.258 0.501 31.805 1.00 92.88 178 ILE A O 1
ATOM 1494 N N . ARG A 1 179 ? -22.410 0.051 32.291 1.00 94.25 179 ARG A N 1
ATOM 1495 C CA . ARG A 1 179 ? -22.134 -0.695 33.522 1.00 94.25 179 ARG A CA 1
ATOM 1496 C C . ARG A 1 179 ? -22.054 -2.173 33.170 1.00 94.25 179 ARG A C 1
ATOM 1498 O O . ARG A 1 179 ? -23.011 -2.742 32.665 1.00 94.25 179 ARG A O 1
ATOM 1505 N N . LYS A 1 180 ? -20.913 -2.792 33.455 1.00 92.06 180 LYS A N 1
ATOM 1506 C CA . LYS A 1 180 ? -20.631 -4.168 33.045 1.00 92.06 180 LYS A CA 1
ATOM 1507 C C . LYS A 1 180 ? -20.089 -5.022 34.180 1.00 92.06 180 LYS A C 1
ATOM 1509 O O . LYS A 1 180 ? -19.394 -4.521 35.066 1.00 92.06 180 LYS A O 1
ATOM 1514 N N . SER A 1 181 ? -20.363 -6.319 34.121 1.00 94.69 181 SER A N 1
ATOM 1515 C CA . SER A 1 181 ? -19.778 -7.323 35.011 1.00 94.69 181 SER A CA 1
ATOM 1516 C C . SER A 1 181 ? -18.327 -7.650 34.619 1.00 94.69 181 SER A C 1
ATOM 1518 O O . SER A 1 181 ? -17.809 -7.257 33.566 1.00 94.69 181 SER A O 1
ATOM 1520 N N . ARG A 1 182 ? -17.594 -8.323 35.511 1.00 94.50 182 ARG A N 1
ATOM 1521 C CA . ARG A 1 182 ? -16.220 -8.760 35.217 1.00 94.50 182 ARG A CA 1
ATOM 1522 C C . ARG A 1 182 ? -16.237 -9.927 34.223 1.00 94.50 182 ARG A C 1
ATOM 1524 O O . ARG A 1 182 ? -17.209 -10.655 34.140 1.00 94.50 182 ARG A O 1
ATOM 1531 N N . GLN A 1 183 ? -15.141 -10.082 33.480 1.00 92.19 183 GLN A N 1
ATOM 1532 C CA . GLN A 1 183 ? -14.875 -11.241 32.610 1.00 92.19 183 GLN A CA 1
ATOM 1533 C C . GLN A 1 183 ? -15.839 -11.481 31.427 1.00 92.19 183 GLN A C 1
ATOM 1535 O O . GLN A 1 183 ? -15.713 -12.495 30.761 1.00 92.19 183 GLN A O 1
ATOM 1540 N N . ILE A 1 184 ? -16.683 -10.518 31.047 1.00 93.88 184 ILE A N 1
ATOM 1541 C CA . ILE A 1 184 ? -17.588 -10.641 29.881 1.00 93.88 184 ILE A CA 1
ATOM 1542 C C . ILE A 1 184 ? -16.976 -10.232 28.525 1.00 93.88 184 ILE A C 1
ATOM 1544 O O . ILE A 1 184 ? -17.665 -9.745 27.631 1.00 93.88 184 ILE A O 1
ATOM 1548 N N . GLY A 1 185 ? -15.652 -10.303 28.381 1.00 94.44 185 GLY A N 1
ATOM 1549 C CA . GLY A 1 185 ? -14.996 -9.997 27.099 1.00 94.44 185 GLY A CA 1
ATOM 1550 C C . GLY A 1 185 ? -15.024 -8.527 26.643 1.00 94.44 185 GLY A C 1
ATOM 1551 O O . GLY A 1 185 ? -14.630 -8.246 25.519 1.00 94.44 185 GLY A O 1
ATOM 1552 N N . ALA A 1 186 ? -15.408 -7.570 27.498 1.00 94.62 186 ALA A N 1
ATOM 1553 C CA . ALA A 1 186 ? -15.564 -6.157 27.116 1.00 94.62 186 ALA A CA 1
ATOM 1554 C C . ALA A 1 186 ? -14.335 -5.536 26.415 1.00 94.62 186 ALA A C 1
ATOM 1556 O O . ALA A 1 186 ? -14.486 -4.785 25.463 1.00 94.62 186 ALA A O 1
ATOM 1557 N N . THR A 1 187 ? -13.110 -5.849 26.854 1.00 94.88 187 THR A N 1
ATOM 1558 C CA . THR A 1 187 ? -11.895 -5.333 26.193 1.00 94.88 187 THR A CA 1
ATOM 1559 C C . THR A 1 187 ? -11.768 -5.839 24.760 1.00 94.88 187 THR A C 1
ATOM 1561 O O . THR A 1 187 ? -11.389 -5.065 23.892 1.00 94.88 187 THR A O 1
ATOM 1564 N N . VAL A 1 188 ? -12.103 -7.110 24.518 1.00 96.81 188 VAL A N 1
ATOM 1565 C CA . VAL A 1 188 ? -12.068 -7.693 23.174 1.00 96.81 188 VAL A CA 1
ATOM 1566 C C . VAL A 1 188 ? -13.138 -7.053 22.306 1.00 96.81 188 VAL A C 1
ATOM 1568 O O . VAL A 1 188 ? -12.825 -6.572 21.223 1.00 96.81 188 VAL A O 1
ATOM 1571 N N . TYR A 1 189 ? -14.361 -6.953 22.828 1.00 97.69 189 TYR A N 1
ATOM 1572 C CA . TYR A 1 189 ? -15.465 -6.316 22.125 1.00 97.69 189 TYR A CA 1
ATOM 1573 C C . TYR A 1 189 ? -15.135 -4.878 21.706 1.00 97.69 189 TYR A C 1
ATOM 1575 O O . TYR A 1 189 ? -15.157 -4.585 20.521 1.00 97.69 189 TYR A O 1
ATOM 1583 N N . PHE A 1 190 ? -14.746 -3.993 22.633 1.00 97.06 190 PHE A N 1
ATOM 1584 C CA . PHE A 1 190 ? -14.493 -2.582 22.296 1.00 97.06 190 PHE A CA 1
ATOM 1585 C C . PHE A 1 190 ? -13.269 -2.385 21.392 1.00 97.06 190 PHE A C 1
ATOM 1587 O O . PHE A 1 190 ? -13.222 -1.430 20.619 1.00 97.06 190 PHE A O 1
ATOM 1594 N N . SER A 1 191 ? -12.282 -3.286 21.454 1.00 97.50 191 SER A N 1
ATOM 1595 C CA . SER A 1 191 ? -11.203 -3.323 20.464 1.00 97.50 191 SER A CA 1
ATOM 1596 C C . SER A 1 191 ? -11.736 -3.604 19.065 1.00 97.50 191 SER A C 1
ATOM 1598 O O . SER A 1 191 ? -11.396 -2.874 18.138 1.00 97.50 191 SER A O 1
ATOM 1600 N N . ARG A 1 192 ? -12.571 -4.635 18.910 1.00 97.94 192 ARG A N 1
ATOM 1601 C CA . ARG A 1 192 ? -13.115 -5.023 17.605 1.00 97.94 192 ARG A CA 1
ATOM 1602 C C . ARG A 1 192 ? -14.161 -4.040 17.096 1.00 97.94 192 ARG A C 1
ATOM 1604 O O . ARG A 1 192 ? -14.065 -3.644 15.947 1.00 97.94 192 ARG A O 1
ATOM 1611 N N . GLU A 1 193 ? -15.045 -3.541 17.961 1.00 97.56 193 GLU A N 1
ATOM 1612 C CA . GLU A 1 193 ? -16.019 -2.492 17.631 1.00 97.56 193 GLU A CA 1
ATOM 1613 C C . GLU A 1 193 ? -15.323 -1.267 17.027 1.00 97.56 193 GLU A C 1
ATOM 1615 O O . GLU A 1 193 ? -15.794 -0.720 16.037 1.00 97.56 193 GLU A O 1
ATOM 1620 N N . SER A 1 194 ? -14.180 -0.844 17.581 1.00 97.19 194 SER A N 1
ATOM 1621 C CA . SER A 1 194 ? -13.445 0.305 17.039 1.00 97.19 194 SER A CA 1
ATOM 1622 C C . SER A 1 194 ? -12.995 0.089 15.590 1.00 97.19 194 SER A C 1
ATOM 1624 O O . SER A 1 194 ? -13.061 1.010 14.783 1.00 97.19 194 SER A O 1
ATOM 1626 N N . VAL A 1 195 ? -12.559 -1.127 15.257 1.00 97.62 195 VAL A N 1
ATOM 1627 C CA . VAL A 1 195 ? -12.095 -1.487 13.918 1.00 97.62 195 VAL A CA 1
ATOM 1628 C C . VAL A 1 195 ? -13.291 -1.713 12.998 1.00 97.62 195 VAL A C 1
ATOM 1630 O O . VAL A 1 195 ? -13.256 -1.245 11.872 1.00 97.62 195 VAL A O 1
ATOM 1633 N N . ALA A 1 196 ? -14.363 -2.346 13.482 1.00 97.19 196 ALA A N 1
ATOM 1634 C CA . ALA A 1 196 ? -15.604 -2.551 12.740 1.00 97.19 196 ALA A CA 1
ATOM 1635 C C . ALA A 1 196 ? -16.260 -1.217 12.351 1.00 97.19 196 ALA A C 1
ATOM 1637 O O . ALA A 1 196 ? -16.665 -1.048 11.212 1.00 97.19 196 ALA A O 1
ATOM 1638 N N . LYS A 1 197 ? -16.271 -0.214 13.242 1.00 95.88 197 LYS A N 1
ATOM 1639 C CA . LYS A 1 197 ? -16.739 1.146 12.908 1.00 95.88 197 LYS A CA 1
ATOM 1640 C C . LYS A 1 197 ? -15.890 1.817 11.828 1.00 95.88 197 LYS A C 1
ATOM 1642 O O . LYS A 1 197 ? -16.414 2.574 11.018 1.00 95.88 197 LYS A O 1
ATOM 1647 N N . VAL A 1 198 ? -14.577 1.585 11.846 1.00 95.81 198 VAL A N 1
ATOM 1648 C CA . VAL A 1 198 ? -13.679 2.065 10.787 1.00 95.81 198 VAL A CA 1
ATOM 1649 C C . VAL A 1 198 ? -13.940 1.302 9.486 1.00 95.81 198 VAL A C 1
ATOM 1651 O O . VAL A 1 198 ? -13.988 1.936 8.440 1.00 95.81 198 VAL A O 1
ATOM 1654 N N . ALA A 1 199 ? -14.180 -0.010 9.553 1.00 96.06 199 ALA A N 1
ATOM 1655 C CA . ALA A 1 199 ? -14.536 -0.841 8.407 1.00 96.06 199 ALA A CA 1
ATOM 1656 C C . ALA A 1 199 ? -15.838 -0.364 7.748 1.00 96.06 199 ALA A C 1
ATOM 1658 O O . ALA A 1 199 ? -15.827 -0.109 6.550 1.00 96.06 199 ALA A O 1
ATOM 1659 N N . GLU A 1 200 ? -16.911 -0.152 8.523 1.00 94.38 200 GLU A N 1
ATOM 1660 C CA . GLU A 1 200 ? -18.178 0.407 8.021 1.00 94.38 200 GLU A CA 1
ATOM 1661 C C . GLU A 1 200 ? -17.953 1.737 7.301 1.00 94.38 200 GLU A C 1
ATOM 1663 O O . GLU A 1 200 ? -18.426 1.917 6.185 1.00 94.38 200 GLU A O 1
ATOM 1668 N N . GLY A 1 201 ? -17.194 2.652 7.913 1.00 93.25 201 GLY A N 1
ATOM 1669 C CA . GLY A 1 201 ? -16.946 3.959 7.312 1.00 93.25 201 GLY A CA 1
ATOM 1670 C C . GLY A 1 201 ? -16.105 3.894 6.037 1.00 93.25 201 GLY A C 1
ATOM 1671 O O . GLY A 1 201 ? -16.390 4.600 5.073 1.00 93.25 201 GLY A O 1
ATOM 1672 N N . ILE A 1 202 ? -15.088 3.026 5.998 1.00 93.06 202 ILE A N 1
ATOM 1673 C CA . ILE A 1 202 ? -14.276 2.800 4.794 1.00 93.06 202 ILE A CA 1
ATOM 1674 C C . ILE A 1 202 ? -15.139 2.219 3.679 1.00 93.06 202 ILE A C 1
ATOM 1676 O O . ILE A 1 202 ? -15.131 2.764 2.583 1.00 93.06 202 ILE A O 1
ATOM 1680 N N . LEU A 1 203 ? -15.879 1.143 3.951 1.00 93.31 203 LEU A N 1
ATOM 1681 C CA . LEU A 1 203 ? -16.702 0.466 2.950 1.00 93.31 203 LEU A CA 1
ATOM 1682 C C . LEU A 1 203 ? -17.775 1.406 2.397 1.00 93.31 203 LEU A C 1
ATOM 1684 O O . LEU A 1 203 ? -17.836 1.590 1.189 1.00 93.31 203 LEU A O 1
ATOM 1688 N N . ALA A 1 204 ? -18.505 2.107 3.267 1.00 91.81 204 ALA A N 1
ATOM 1689 C CA . ALA A 1 204 ? -19.500 3.089 2.847 1.00 91.81 204 ALA A CA 1
ATOM 1690 C C . ALA A 1 204 ? -18.880 4.225 2.013 1.00 91.81 204 ALA A C 1
ATOM 1692 O O . ALA A 1 204 ? -19.429 4.618 0.987 1.00 91.81 204 ALA A O 1
ATOM 1693 N N . THR A 1 205 ? -17.696 4.722 2.396 1.00 90.19 205 THR A N 1
ATOM 1694 C CA . THR A 1 205 ? -17.005 5.751 1.603 1.00 90.19 205 THR A CA 1
ATOM 1695 C C . THR A 1 205 ? -16.568 5.205 0.240 1.00 90.19 205 THR A C 1
ATOM 1697 O O . THR A 1 205 ? -16.707 5.908 -0.758 1.00 90.19 205 THR A O 1
ATOM 1700 N N . LEU A 1 206 ? -16.070 3.963 0.171 1.00 88.19 206 LEU A N 1
ATOM 1701 C CA . LEU A 1 206 ? -15.739 3.289 -1.093 1.00 88.19 206 LEU A CA 1
ATOM 1702 C C . LEU A 1 206 ? -16.976 3.083 -1.977 1.00 88.19 206 LEU A C 1
ATOM 1704 O O . LEU A 1 206 ? -16.874 3.228 -3.190 1.00 88.19 206 LEU A O 1
ATOM 1708 N N . ASP A 1 207 ? -18.137 2.836 -1.371 1.00 88.12 207 ASP A N 1
ATOM 1709 C CA . ASP A 1 207 ? -19.439 2.733 -2.042 1.00 88.12 207 ASP A CA 1
ATOM 1710 C C . ASP A 1 207 ? -20.048 4.094 -2.432 1.00 88.12 207 ASP A C 1
ATOM 1712 O O . ASP A 1 207 ? -21.135 4.163 -3.005 1.00 88.12 207 ASP A O 1
ATOM 1716 N N . GLY A 1 208 ? -19.334 5.195 -2.177 1.00 83.06 208 GLY A N 1
ATOM 1717 C CA . GLY A 1 208 ? -19.715 6.542 -2.603 1.00 83.06 208 GLY A CA 1
ATOM 1718 C C . GLY A 1 208 ? -20.489 7.359 -1.564 1.00 83.06 208 GLY A C 1
ATOM 1719 O O . GLY A 1 208 ? -20.873 8.499 -1.851 1.00 83.06 208 GLY A O 1
ATOM 1720 N N . GLU A 1 209 ? -20.683 6.847 -0.346 1.00 84.31 209 GLU A N 1
ATOM 1721 C CA . GLU A 1 209 ? -21.316 7.587 0.749 1.00 84.31 209 GLU A CA 1
ATOM 1722 C C . GLU A 1 209 ? -20.339 8.590 1.381 1.00 84.31 209 GLU A C 1
ATOM 1724 O O . GLU A 1 209 ? -19.517 8.265 2.238 1.00 84.31 209 GLU A O 1
ATOM 1729 N N . LYS A 1 210 ? -20.440 9.861 0.976 1.00 68.50 210 LYS A N 1
ATOM 1730 C CA . LYS A 1 210 ? -19.500 10.919 1.397 1.00 68.50 210 LYS A CA 1
ATOM 1731 C C . LYS A 1 210 ? -19.557 11.268 2.890 1.00 68.50 210 LYS A C 1
ATOM 1733 O O . LYS A 1 210 ? -18.550 11.701 3.443 1.00 68.50 210 LYS A O 1
ATOM 1738 N N . ASP A 1 211 ? -20.699 11.068 3.546 1.00 73.81 211 ASP A N 1
ATOM 1739 C CA . ASP A 1 211 ? -20.891 11.424 4.962 1.00 73.81 211 ASP A CA 1
ATOM 1740 C C . ASP A 1 211 ? -20.464 10.311 5.939 1.00 73.81 211 ASP A C 1
ATOM 1742 O O . ASP A 1 211 ? -20.495 10.495 7.162 1.00 73.81 211 ASP A O 1
ATOM 1746 N N . ALA A 1 212 ? -20.031 9.160 5.415 1.00 78.75 212 ALA A N 1
ATOM 1747 C CA . ALA A 1 212 ? -19.688 7.975 6.196 1.00 78.75 212 ALA A CA 1
ATOM 1748 C C . ALA A 1 212 ? -18.187 7.850 6.522 1.00 78.75 212 ALA A C 1
ATOM 1750 O O . ALA A 1 212 ? -17.753 6.802 6.994 1.00 78.75 212 ALA A O 1
ATOM 1751 N N . ALA A 1 213 ? -17.393 8.910 6.324 1.00 84.00 213 ALA A N 1
ATOM 1752 C CA . ALA A 1 213 ? -15.940 8.858 6.474 1.00 84.00 213 ALA A CA 1
ATOM 1753 C C . ALA A 1 213 ? -15.482 8.218 7.810 1.00 84.00 213 ALA A C 1
ATOM 1755 O O . ALA A 1 213 ? -16.007 8.552 8.888 1.00 84.00 213 ALA A O 1
ATOM 1756 N N . PRO A 1 214 ? -14.485 7.312 7.772 1.00 90.88 214 PRO A N 1
ATOM 1757 C CA . PRO A 1 214 ? -13.966 6.662 8.967 1.00 90.88 214 PRO A CA 1
ATOM 1758 C C . PRO A 1 214 ? -13.329 7.686 9.913 1.00 90.88 214 PRO A C 1
ATOM 1760 O O . PRO A 1 214 ? -12.777 8.702 9.497 1.00 90.88 214 PRO A O 1
ATOM 1763 N N . ARG A 1 215 ? -13.396 7.420 11.221 1.00 91.31 215 ARG A N 1
ATOM 1764 C CA . ARG A 1 215 ? -12.912 8.346 12.259 1.00 91.31 215 ARG A CA 1
ATOM 1765 C C . ARG A 1 215 ? -11.836 7.716 13.127 1.00 91.31 215 ARG A C 1
ATOM 1767 O O . ARG A 1 215 ? -11.887 6.517 13.409 1.00 91.31 215 ARG A O 1
ATOM 1774 N N . ASN A 1 216 ? -10.935 8.555 13.635 1.00 95.00 216 ASN A N 1
ATOM 1775 C CA . ASN A 1 216 ? -9.932 8.173 14.628 1.00 95.00 216 ASN A CA 1
ATOM 1776 C C . ASN A 1 216 ? -10.568 7.526 15.863 1.00 95.00 216 ASN A C 1
ATOM 1778 O O . ASN A 1 216 ? -11.576 8.000 16.391 1.00 95.00 216 ASN A O 1
ATOM 1782 N N . GLN A 1 217 ? -9.952 6.445 16.338 1.00 96.06 217 GLN A N 1
ATOM 1783 C CA . GLN A 1 217 ? -10.424 5.687 17.493 1.00 96.06 217 GLN A CA 1
ATOM 1784 C C . GLN A 1 217 ? -9.463 5.877 18.663 1.00 96.06 217 GLN A C 1
ATOM 1786 O O . GLN A 1 217 ? -8.324 5.406 18.647 1.00 96.06 217 GLN A O 1
ATOM 1791 N N . ILE A 1 218 ? -9.930 6.575 19.696 1.00 95.12 218 ILE A N 1
ATOM 1792 C CA . ILE A 1 218 ? -9.122 6.928 20.864 1.00 95.12 218 ILE A CA 1
ATOM 1793 C C . ILE A 1 218 ? -9.481 6.014 22.037 1.00 95.12 218 ILE A C 1
ATOM 1795 O O . ILE A 1 218 ? -10.625 5.966 22.487 1.00 95.12 218 ILE A O 1
ATOM 1799 N N . PHE A 1 219 ? -8.478 5.326 22.581 1.00 95.19 219 PHE A N 1
ATOM 1800 C CA . PHE A 1 219 ? -8.595 4.496 23.777 1.00 95.19 219 PHE A CA 1
ATOM 1801 C C . PHE A 1 219 ? -7.958 5.201 24.963 1.00 95.19 219 PHE A C 1
ATOM 1803 O O . PHE A 1 219 ? -6.774 5.019 25.242 1.00 95.19 219 PHE A O 1
ATOM 1810 N N . LEU A 1 220 ? -8.756 5.979 25.686 1.00 94.06 220 LEU A N 1
ATOM 1811 C CA . LEU A 1 220 ? -8.308 6.646 26.901 1.00 94.06 220 LEU A CA 1
ATOM 1812 C C . LEU A 1 220 ? -8.459 5.711 28.111 1.00 94.06 220 LEU A C 1
ATOM 1814 O O . LEU A 1 220 ? -9.541 5.193 28.381 1.00 94.06 220 LEU A O 1
ATOM 1818 N N . SER A 1 221 ? -7.372 5.456 28.839 1.00 92.00 221 SER A N 1
ATOM 1819 C CA . SER A 1 221 ? -7.373 4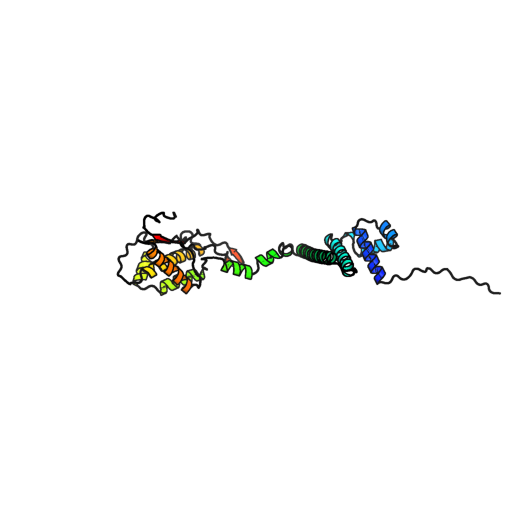.600 30.039 1.00 92.00 221 SER A CA 1
ATOM 1820 C C . SER A 1 221 ? -6.587 5.220 31.193 1.00 92.00 221 SER A C 1
ATOM 1822 O O . SER A 1 221 ? -5.744 6.088 30.987 1.00 92.00 221 SER A O 1
ATOM 1824 N N . ALA A 1 222 ? -6.791 4.702 32.409 1.00 89.94 222 ALA A N 1
ATOM 1825 C CA . ALA A 1 222 ? -6.078 5.176 33.598 1.00 89.94 222 ALA A CA 1
ATOM 1826 C C . ALA A 1 222 ? -4.552 4.966 33.523 1.00 89.94 222 ALA A C 1
ATOM 1828 O O . ALA A 1 222 ? -3.797 5.648 34.199 1.00 89.94 222 ALA A O 1
ATOM 1829 N N . SER A 1 223 ? -4.066 4.018 32.712 1.00 89.50 223 SER A N 1
ATOM 1830 C CA . SER A 1 223 ? -2.631 3.871 32.432 1.00 89.50 223 SER A CA 1
ATOM 1831 C C . SER A 1 223 ? -2.360 3.453 30.991 1.00 89.50 223 SER A C 1
ATOM 1833 O O . SER A 1 223 ? -3.169 2.757 30.369 1.00 89.50 223 SER A O 1
ATOM 1835 N N . GLN A 1 224 ? -1.165 3.780 30.486 1.00 89.00 224 GLN A N 1
ATOM 1836 C CA . GLN A 1 224 ? -0.743 3.405 29.131 1.00 89.00 224 GLN A CA 1
ATOM 1837 C C . GLN A 1 224 ? -0.761 1.885 28.926 1.00 89.00 224 GLN A C 1
ATOM 1839 O O . GLN A 1 224 ? -1.152 1.381 27.876 1.00 89.00 224 GLN A O 1
ATOM 1844 N N . ARG A 1 225 ? -0.390 1.118 29.961 1.00 89.94 225 ARG A N 1
ATOM 1845 C CA . ARG A 1 225 ? -0.418 -0.351 29.919 1.00 89.94 225 ARG A CA 1
ATOM 1846 C C . ARG A 1 225 ? -1.837 -0.898 29.745 1.00 89.94 225 ARG A C 1
ATOM 1848 O O . ARG A 1 225 ? -1.989 -1.958 29.140 1.00 89.94 225 ARG A O 1
ATOM 1855 N N . GLN A 1 226 ? -2.856 -0.217 30.275 1.00 91.31 226 GLN A N 1
ATOM 1856 C CA . GLN A 1 226 ? -4.259 -0.583 30.062 1.00 91.31 226 GLN A CA 1
ATOM 1857 C C . GLN A 1 226 ? -4.712 -0.238 28.642 1.00 91.31 226 GLN A C 1
ATOM 1859 O O . GLN A 1 226 ? -5.249 -1.123 27.980 1.00 91.31 226 GLN A O 1
ATOM 1864 N N . ALA A 1 227 ? -4.413 0.968 28.148 1.00 92.69 227 ALA A N 1
ATOM 1865 C CA . ALA A 1 227 ? -4.742 1.373 26.777 1.00 92.69 227 ALA A CA 1
ATOM 1866 C C . ALA A 1 227 ? -4.093 0.438 25.736 1.00 92.69 227 ALA A C 1
ATOM 1868 O O . ALA A 1 227 ? -4.746 -0.054 24.816 1.00 92.69 227 ALA A O 1
ATOM 1869 N N . ASN A 1 228 ? -2.833 0.052 25.958 1.00 93.44 228 ASN A N 1
ATOM 1870 C CA . ASN A 1 228 ? -2.111 -0.891 25.101 1.00 93.44 228 ASN A CA 1
ATOM 1871 C C . ASN A 1 228 ? -2.728 -2.302 25.061 1.00 93.44 228 ASN A C 1
ATOM 1873 O O . ASN A 1 228 ? -2.398 -3.077 24.160 1.00 93.44 228 ASN A O 1
ATOM 1877 N N . LYS A 1 229 ? -3.624 -2.671 25.993 1.00 95.44 229 LYS A N 1
ATOM 1878 C CA . LYS A 1 229 ? -4.382 -3.930 25.878 1.00 95.44 229 LYS A CA 1
ATOM 1879 C C . LYS A 1 229 ? -5.273 -3.912 24.640 1.00 95.44 229 LYS A C 1
ATOM 1881 O O . LYS A 1 229 ? -5.284 -4.912 23.931 1.00 95.44 229 LYS A O 1
ATOM 1886 N N . PHE A 1 230 ? -5.930 -2.783 24.365 1.00 96.50 230 PHE A N 1
ATOM 1887 C CA . PHE A 1 230 ? -6.806 -2.643 23.207 1.00 96.50 230 PHE A CA 1
ATOM 1888 C C . PHE A 1 230 ? -6.021 -2.742 21.902 1.00 96.50 230 PHE A C 1
ATOM 1890 O O . PHE A 1 230 ? -6.376 -3.524 21.026 1.00 96.50 230 PHE A O 1
ATOM 1897 N N . ARG A 1 231 ? -4.886 -2.034 21.827 1.00 95.56 231 ARG A N 1
ATOM 1898 C CA . ARG A 1 231 ? -3.961 -2.094 20.688 1.00 95.56 231 ARG A CA 1
ATOM 1899 C C . ARG A 1 231 ? -3.507 -3.524 20.384 1.00 95.56 231 ARG A C 1
ATOM 1901 O O . ARG A 1 231 ? -3.515 -3.941 19.233 1.00 95.56 231 ARG A O 1
ATOM 1908 N N . ARG A 1 232 ? -3.086 -4.282 21.405 1.00 96.81 232 ARG A N 1
ATOM 1909 C CA . ARG A 1 232 ? -2.627 -5.670 21.208 1.00 96.81 232 ARG A CA 1
ATOM 1910 C C . ARG A 1 232 ? -3.730 -6.573 20.681 1.00 96.81 232 ARG A C 1
ATOM 1912 O O . ARG A 1 232 ? -3.439 -7.417 19.844 1.00 96.81 232 ARG A O 1
ATOM 1919 N N . GLU A 1 233 ? -4.955 -6.398 21.169 1.00 97.44 233 GLU A N 1
ATOM 1920 C CA . GLU A 1 233 ? -6.087 -7.166 20.658 1.00 97.44 233 GLU A CA 1
ATOM 1921 C C . GLU A 1 233 ? -6.386 -6.810 19.200 1.00 97.44 233 GLU A C 1
ATOM 1923 O O . GLU A 1 233 ? -6.528 -7.725 18.403 1.00 97.44 233 GLU A O 1
ATOM 1928 N N . ILE A 1 234 ? -6.371 -5.523 18.826 1.00 97.94 234 ILE A N 1
ATOM 1929 C CA . ILE A 1 234 ? -6.559 -5.084 17.431 1.00 97.94 234 ILE A CA 1
ATOM 1930 C C . ILE A 1 234 ? -5.527 -5.742 16.509 1.00 97.94 234 ILE A C 1
ATOM 1932 O O . ILE A 1 234 ? -5.899 -6.402 15.546 1.00 97.94 234 ILE A O 1
ATOM 1936 N N . VAL A 1 235 ? -4.232 -5.631 16.828 1.00 97.44 235 VAL A N 1
ATOM 1937 C CA . VAL A 1 235 ? -3.156 -6.215 16.003 1.00 97.44 235 VAL A CA 1
ATOM 1938 C C . VAL A 1 235 ? -3.305 -7.734 15.892 1.00 97.44 235 VAL A C 1
ATOM 1940 O O . VAL A 1 235 ? -3.167 -8.293 14.807 1.00 97.44 235 VAL A O 1
ATOM 1943 N N . LYS A 1 236 ? -3.592 -8.408 17.014 1.00 98.00 236 LYS A N 1
ATOM 1944 C CA . LYS A 1 236 ? -3.784 -9.862 17.053 1.00 98.00 236 LYS A CA 1
ATOM 19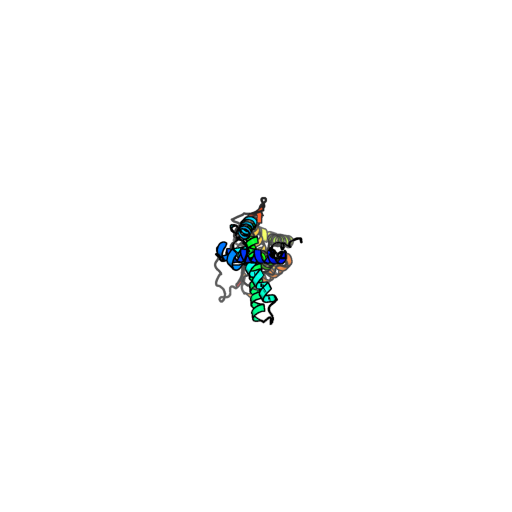45 C C . LYS A 1 236 ? -4.983 -10.288 16.206 1.00 98.00 236 LYS A C 1
ATOM 1947 O O . LYS A 1 236 ? -4.887 -11.266 15.470 1.00 98.00 236 LYS A O 1
ATOM 1952 N N . TRP A 1 237 ? -6.105 -9.589 16.348 1.00 98.19 237 TRP A N 1
ATOM 1953 C CA . TRP A 1 237 ? -7.354 -9.912 15.674 1.00 98.19 237 TRP A CA 1
ATOM 1954 C C . TRP A 1 237 ? -7.260 -9.667 14.169 1.00 98.19 237 TRP A C 1
ATOM 1956 O O . TRP A 1 237 ? -7.542 -10.587 13.407 1.00 98.19 237 TRP A O 1
ATOM 1966 N N . VAL A 1 238 ? -6.753 -8.502 13.750 1.00 97.75 238 VAL A N 1
ATOM 1967 C CA . VAL A 1 238 ? -6.567 -8.177 12.328 1.00 97.75 238 VAL A CA 1
ATOM 1968 C C . VAL A 1 238 ? -5.642 -9.186 11.662 1.00 97.75 238 VAL A C 1
ATOM 1970 O O . VAL A 1 238 ? -6.017 -9.785 10.661 1.00 97.75 238 VAL A O 1
ATOM 1973 N N . ARG A 1 239 ? -4.496 -9.496 12.279 1.00 97.06 239 ARG A N 1
ATOM 1974 C CA . ARG A 1 239 ? -3.579 -10.511 11.746 1.00 97.06 239 ARG A CA 1
ATOM 1975 C C . ARG A 1 239 ? -4.229 -11.888 11.608 1.00 97.06 239 ARG A C 1
ATOM 1977 O O . ARG A 1 239 ? -3.909 -12.602 10.666 1.00 97.06 239 ARG A O 1
ATOM 1984 N N . ARG A 1 240 ? -5.106 -12.280 12.539 1.00 97.62 240 ARG A N 1
ATOM 1985 C CA . ARG A 1 240 ? -5.810 -13.571 12.473 1.00 97.62 240 ARG A CA 1
ATOM 1986 C C . ARG A 1 240 ? -6.761 -13.636 11.278 1.00 97.62 240 ARG A C 1
ATOM 1988 O O . ARG A 1 240 ? -6.812 -14.677 10.640 1.00 97.62 240 ARG A O 1
ATOM 1995 N N . VAL A 1 241 ? -7.517 -12.569 11.023 1.00 97.31 241 VAL A N 1
ATOM 1996 C CA . VAL A 1 241 ? -8.562 -12.555 9.985 1.00 97.31 241 VAL A CA 1
ATOM 1997 C C . VAL A 1 241 ? -7.968 -12.299 8.599 1.00 97.31 241 VAL A C 1
ATOM 1999 O O . VAL A 1 241 ? -8.339 -12.963 7.642 1.00 97.31 241 VAL A O 1
ATOM 2002 N N . THR A 1 242 ? -7.014 -11.372 8.485 1.00 95.69 242 THR A N 1
ATOM 2003 C CA . THR A 1 242 ? -6.551 -10.863 7.183 1.00 95.69 242 THR A CA 1
ATOM 2004 C C . THR A 1 242 ? -5.125 -11.281 6.827 1.00 95.69 242 THR A C 1
ATOM 2006 O O . THR A 1 242 ? -4.680 -11.065 5.703 1.00 95.69 242 THR A O 1
ATOM 2009 N N . GLY A 1 243 ? -4.370 -11.829 7.786 1.00 93.12 243 GLY A N 1
ATOM 2010 C CA . GLY A 1 243 ? -2.935 -12.096 7.648 1.00 93.12 243 GLY A CA 1
ATOM 2011 C C . GLY A 1 243 ? -2.042 -10.854 7.779 1.00 93.12 243 GLY A C 1
ATOM 2012 O O . GLY A 1 243 ? -0.824 -10.993 7.903 1.00 93.12 243 GLY A O 1
ATOM 2013 N N . VAL A 1 244 ? -2.616 -9.644 7.814 1.00 93.19 244 VAL A N 1
ATOM 2014 C CA . VAL A 1 244 ? -1.862 -8.382 7.851 1.00 93.19 244 VAL A CA 1
ATOM 2015 C C . VAL A 1 244 ? -1.451 -8.025 9.277 1.00 93.19 244 VAL A C 1
ATOM 2017 O O . VAL A 1 244 ? -2.259 -7.990 10.205 1.00 93.19 244 VAL A O 1
ATOM 2020 N N . GLU A 1 245 ? -0.170 -7.712 9.465 1.00 93.50 245 GLU A N 1
ATOM 2021 C CA . GLU A 1 245 ? 0.361 -7.264 10.750 1.00 93.50 245 GLU A CA 1
ATOM 2022 C C . GLU A 1 245 ? 0.350 -5.734 10.856 1.00 93.50 245 GLU A C 1
ATOM 2024 O O . GLU A 1 245 ? 1.204 -5.051 10.288 1.00 93.50 245 GLU A O 1
ATOM 2029 N N . LEU A 1 246 ? -0.583 -5.202 11.650 1.00 94.75 246 LEU A N 1
ATOM 2030 C CA . LEU A 1 246 ? -0.628 -3.775 11.966 1.00 94.75 246 LEU A CA 1
ATOM 2031 C C . LEU A 1 246 ? 0.517 -3.364 12.909 1.00 94.75 246 LEU A C 1
ATOM 2033 O O . LEU A 1 246 ? 0.779 -4.003 13.933 1.00 94.75 246 LEU A O 1
ATOM 2037 N N . LYS A 1 247 ? 1.187 -2.256 12.585 1.00 93.62 247 LYS A N 1
ATOM 2038 C CA . LYS A 1 247 ? 2.365 -1.721 13.289 1.00 93.62 247 LYS A CA 1
ATOM 2039 C C . LYS A 1 247 ? 2.158 -0.265 13.707 1.00 93.62 247 LYS A C 1
ATOM 2041 O O . LYS A 1 247 ? 1.307 0.439 13.179 1.00 93.62 247 LYS A O 1
ATOM 2046 N N . GLY A 1 248 ? 2.977 0.193 14.654 1.00 92.00 248 GLY A N 1
ATOM 2047 C CA . GLY A 1 248 ? 2.936 1.567 15.175 1.00 92.00 248 GLY A CA 1
ATOM 2048 C C . GLY A 1 248 ? 2.236 1.697 16.528 1.00 92.00 248 GLY A C 1
ATOM 2049 O O . GLY A 1 248 ? 1.581 0.762 17.000 1.00 92.00 248 GLY A O 1
ATOM 2050 N N . ASN A 1 249 ? 2.459 2.832 17.186 1.00 90.88 249 ASN A N 1
ATOM 2051 C CA . ASN A 1 249 ? 1.784 3.263 18.408 1.00 90.88 249 ASN A CA 1
ATOM 2052 C C . ASN A 1 249 ? 1.822 4.808 18.473 1.00 90.88 249 ASN A C 1
ATOM 2054 O O . ASN A 1 249 ? 2.825 5.327 18.965 1.00 90.88 249 ASN A O 1
ATOM 2058 N N . PRO A 1 250 ? 0.809 5.528 17.957 1.00 92.69 250 PRO A N 1
ATOM 2059 C CA . PRO A 1 250 ? -0.489 5.047 17.456 1.00 92.69 250 PRO A CA 1
ATOM 2060 C C . PRO A 1 250 ? -0.396 4.204 16.172 1.00 92.69 250 PRO A C 1
ATOM 2062 O O . PRO A 1 250 ? 0.606 4.238 15.453 1.00 92.69 250 PRO A O 1
ATOM 2065 N N . ILE A 1 251 ? -1.414 3.378 15.911 1.00 95.69 251 ILE A N 1
ATOM 2066 C CA . ILE A 1 251 ? -1.507 2.618 14.651 1.00 95.69 251 ILE A CA 1
ATOM 2067 C C . ILE A 1 251 ? -2.168 3.529 13.622 1.00 95.69 251 ILE A C 1
ATOM 2069 O O . ILE A 1 251 ? -3.353 3.801 13.761 1.00 95.69 251 ILE A O 1
ATOM 2073 N N . MET A 1 252 ? -1.424 3.959 12.605 1.00 95.38 252 MET A N 1
ATOM 2074 C CA . MET A 1 252 ? -1.956 4.737 11.479 1.00 95.38 252 MET A CA 1
ATOM 2075 C C . MET A 1 252 ? -2.290 3.805 10.319 1.00 95.38 252 MET A C 1
ATOM 2077 O O . MET A 1 252 ? -1.423 3.029 9.909 1.00 95.38 252 MET A O 1
ATOM 2081 N N . LEU A 1 253 ? -3.521 3.861 9.818 1.00 94.12 253 LEU A N 1
ATOM 2082 C CA . LEU A 1 253 ? -3.974 3.082 8.670 1.00 94.12 253 LEU A CA 1
ATOM 2083 C C . LEU A 1 253 ? -3.581 3.778 7.368 1.00 94.12 253 LEU A C 1
ATOM 2085 O O . LEU A 1 253 ? -3.665 5.000 7.251 1.00 94.12 253 LEU A O 1
ATOM 2089 N N . ASP A 1 254 ? -3.165 2.984 6.387 1.00 90.81 254 ASP A N 1
ATOM 2090 C CA . ASP A 1 254 ? -3.003 3.448 5.014 1.00 90.81 254 ASP A CA 1
ATOM 2091 C C . ASP A 1 254 ? -4.331 3.245 4.275 1.00 90.81 254 ASP A C 1
ATOM 2093 O O . ASP A 1 254 ? -4.752 2.109 4.068 1.00 90.81 254 ASP A O 1
ATOM 2097 N N . LEU A 1 255 ? -4.981 4.348 3.893 1.00 89.06 255 LEU A N 1
ATOM 2098 C CA . LEU A 1 255 ? -6.262 4.361 3.174 1.00 89.06 255 LEU A CA 1
ATOM 2099 C C . LEU A 1 255 ? -6.115 4.761 1.696 1.00 89.06 255 LEU A C 1
ATOM 2101 O O . LEU A 1 255 ? -7.079 5.177 1.062 1.00 89.06 255 LEU A O 1
ATOM 2105 N N . SER A 1 256 ? -4.912 4.664 1.118 1.00 85.00 256 SER A N 1
ATOM 2106 C CA . SER A 1 256 ? -4.691 5.032 -0.290 1.00 85.00 256 SER A CA 1
ATOM 2107 C C . SER A 1 256 ? -5.132 3.923 -1.261 1.00 85.00 256 SER A C 1
ATOM 2109 O O . SER A 1 256 ? -4.310 3.209 -1.834 1.00 85.00 256 SER A O 1
ATOM 2111 N N . PHE A 1 257 ? -6.431 3.682 -1.405 1.00 84.75 257 PHE A N 1
ATOM 2112 C CA . PHE A 1 257 ? -6.922 2.609 -2.279 1.00 84.75 257 PHE A CA 1
ATOM 2113 C C . PHE A 1 257 ? -6.490 2.820 -3.749 1.00 84.75 257 PHE A C 1
ATOM 2115 O O . PHE A 1 257 ? -6.450 3.959 -4.220 1.00 84.75 257 PHE A O 1
ATOM 2122 N N . PRO A 1 258 ? -6.079 1.755 -4.468 1.00 80.25 258 PRO A N 1
ATOM 2123 C CA . PRO A 1 258 ? -5.779 1.858 -5.896 1.00 80.25 258 PRO A CA 1
ATOM 2124 C C . PRO A 1 258 ? -7.055 2.194 -6.678 1.00 80.25 258 PRO A C 1
ATOM 2126 O O . PRO A 1 258 ? -8.132 1.798 -6.260 1.00 80.25 258 PRO A O 1
ATOM 2129 N N . ALA A 1 259 ? -6.932 2.893 -7.809 1.00 78.94 259 ALA A N 1
ATOM 2130 C CA . ALA A 1 259 ? -8.072 3.129 -8.695 1.00 78.94 259 ALA A CA 1
ATOM 2131 C C . ALA A 1 259 ? -8.712 1.795 -9.114 1.00 78.94 259 ALA A C 1
ATOM 2133 O O . ALA A 1 259 ? -7.992 0.845 -9.445 1.00 78.94 259 ALA A O 1
ATOM 2134 N N . GLU A 1 260 ? -10.039 1.745 -9.087 1.00 76.75 260 GLU A N 1
ATOM 2135 C CA . GLU A 1 260 ? -10.812 0.626 -9.624 1.00 76.75 260 GLU A CA 1
ATOM 2136 C C . GLU A 1 260 ? -11.031 0.862 -11.123 1.00 76.75 260 GLU A C 1
ATOM 2138 O O . GLU A 1 260 ? -11.034 2.004 -11.580 1.00 76.75 260 GLU A O 1
ATOM 2143 N N . MET A 1 261 ? -11.120 -0.210 -11.909 1.00 72.62 261 MET A N 1
ATOM 2144 C CA . MET A 1 261 ? -11.475 -0.101 -13.327 1.00 72.62 261 MET A CA 1
ATOM 2145 C C . MET A 1 261 ? -12.996 -0.132 -13.417 1.00 72.62 261 MET A C 1
ATOM 2147 O O . MET A 1 261 ? -13.606 -1.023 -12.821 1.00 72.62 261 MET A O 1
ATOM 2151 N N . ASP A 1 262 ? -13.592 0.823 -14.121 1.00 73.44 262 ASP A N 1
ATOM 2152 C CA . ASP A 1 262 ? -15.029 0.812 -14.383 1.00 73.44 262 ASP A CA 1
ATOM 2153 C C . ASP A 1 262 ? -15.413 -0.259 -15.426 1.00 73.44 262 ASP A C 1
ATOM 2155 O O . ASP A 1 262 ? -14.566 -0.995 -15.945 1.00 73.44 262 ASP A O 1
ATOM 2159 N N . GLU A 1 263 ? -16.713 -0.383 -15.707 1.00 70.56 263 GLU A N 1
ATOM 2160 C CA . GLU A 1 263 ? -17.249 -1.353 -16.676 1.00 70.56 263 GLU A CA 1
ATOM 2161 C C . GLU A 1 263 ? -16.712 -1.135 -18.104 1.00 70.56 263 GLU A C 1
ATOM 2163 O O . GLU A 1 263 ? -16.673 -2.082 -18.894 1.00 70.56 263 GLU A O 1
ATOM 2168 N N . ASP A 1 264 ? -16.235 0.075 -18.408 1.00 72.00 264 ASP A N 1
ATOM 2169 C CA . ASP A 1 264 ? -15.650 0.461 -19.693 1.00 72.00 264 ASP A CA 1
ATOM 2170 C C . ASP A 1 264 ? -14.119 0.253 -19.734 1.00 72.00 264 ASP A C 1
ATOM 2172 O O . ASP A 1 264 ? -13.483 0.423 -20.779 1.00 72.00 264 ASP A O 1
ATOM 2176 N N . GLY A 1 265 ? -13.516 -0.184 -18.621 1.00 69.06 265 GLY A N 1
ATOM 2177 C CA . GLY A 1 265 ? -12.079 -0.426 -18.486 1.00 69.06 265 GLY A CA 1
ATOM 2178 C C . GLY A 1 265 ? -11.249 0.837 -18.245 1.00 69.06 265 GLY A C 1
ATOM 2179 O O . GLY A 1 265 ? -10.017 0.780 -18.327 1.00 69.06 265 GLY A O 1
ATOM 2180 N N . GLU A 1 266 ? -11.898 1.960 -17.941 1.00 69.88 266 GLU A N 1
ATOM 2181 C CA . GLU A 1 266 ? -11.254 3.217 -17.588 1.00 69.88 266 GLU A CA 1
ATOM 2182 C C . GLU A 1 266 ? -10.964 3.272 -16.073 1.00 69.88 266 GLU A C 1
ATOM 2184 O O . GLU A 1 266 ? -11.717 2.750 -15.246 1.00 69.88 266 GLU A O 1
ATOM 2189 N N . PRO A 1 267 ? -9.836 3.876 -15.656 1.00 72.56 267 PRO A N 1
ATOM 2190 C CA . PRO A 1 267 ? -9.466 3.943 -14.251 1.00 72.56 267 PRO A CA 1
ATOM 2191 C C . PRO A 1 267 ? -10.305 4.996 -13.515 1.00 72.56 267 PRO A C 1
ATOM 2193 O O . PRO A 1 267 ? -10.082 6.203 -13.653 1.00 72.56 267 PRO A O 1
ATOM 2196 N N . GLN A 1 268 ? -11.205 4.543 -12.648 1.00 74.75 268 GLN A N 1
ATOM 2197 C CA . GLN A 1 268 ? -11.977 5.393 -11.755 1.00 74.75 268 GLN A CA 1
ATOM 2198 C C . GLN A 1 268 ? -11.223 5.619 -10.438 1.00 74.75 268 GLN A C 1
ATOM 2200 O O . GLN A 1 268 ? -10.907 4.700 -9.675 1.00 74.75 268 GLN A O 1
ATOM 2205 N N . ALA A 1 269 ? -10.908 6.884 -10.156 1.00 73.25 269 ALA A N 1
ATOM 2206 C CA . ALA A 1 269 ? -10.278 7.261 -8.898 1.00 73.25 269 ALA A CA 1
ATOM 2207 C C . ALA A 1 269 ? -11.268 7.098 -7.735 1.00 73.25 269 ALA A C 1
ATOM 2209 O O . ALA A 1 269 ? -12.342 7.699 -7.736 1.00 73.25 269 ALA A O 1
ATOM 2210 N N . LEU A 1 270 ? -10.873 6.323 -6.727 1.00 77.81 270 LEU A N 1
ATOM 2211 C CA . LEU A 1 270 ? -11.635 6.180 -5.492 1.00 77.81 270 LEU A CA 1
ATOM 2212 C C . LEU A 1 270 ? -11.571 7.462 -4.644 1.00 77.81 270 LEU A C 1
ATOM 2214 O O . LEU A 1 270 ? -10.589 8.213 -4.727 1.00 77.81 270 LEU A O 1
ATOM 2218 N N . PRO A 1 271 ? -12.596 7.726 -3.813 1.00 79.25 271 PRO A N 1
ATOM 2219 C CA . PRO A 1 271 ? -12.618 8.895 -2.946 1.00 79.25 271 PRO A CA 1
ATOM 2220 C C . PRO A 1 271 ? -11.410 8.910 -2.005 1.00 79.25 271 PRO A C 1
ATOM 2222 O O . PRO A 1 271 ? -11.088 7.920 -1.345 1.00 79.25 271 PRO A O 1
ATOM 2225 N N . ALA A 1 272 ? -10.738 10.061 -1.939 1.00 78.12 272 ALA A N 1
ATOM 2226 C CA . ALA A 1 272 ? -9.649 10.271 -0.999 1.00 78.12 272 ALA A CA 1
ATOM 2227 C C . ALA A 1 272 ? -10.196 10.291 0.435 1.00 78.12 272 ALA A C 1
ATOM 2229 O O . ALA A 1 272 ? -11.186 10.965 0.715 1.00 78.12 272 ALA A O 1
ATOM 2230 N N . MET A 1 273 ? -9.527 9.573 1.335 1.00 82.56 273 MET A N 1
ATOM 2231 C CA . MET A 1 273 ? -9.858 9.540 2.757 1.00 82.56 273 MET A CA 1
ATOM 2232 C C . MET A 1 273 ? -8.710 10.128 3.571 1.00 82.56 273 MET A C 1
ATOM 2234 O O . MET A 1 273 ? -7.537 9.889 3.267 1.00 82.56 273 MET A O 1
ATOM 2238 N N . ASP A 1 274 ? -9.051 10.860 4.628 1.00 84.12 274 ASP A N 1
ATOM 2239 C CA . ASP A 1 274 ? -8.070 11.324 5.602 1.00 84.12 274 ASP A CA 1
ATOM 2240 C C . ASP A 1 274 ? -7.440 10.146 6.351 1.00 84.12 274 ASP A C 1
ATOM 2242 O O . ASP A 1 274 ? -8.026 9.071 6.489 1.00 84.12 274 ASP A O 1
ATOM 2246 N N . ALA A 1 275 ? -6.224 10.340 6.859 1.00 84.69 275 ALA A N 1
ATOM 2247 C CA . ALA A 1 275 ? -5.540 9.305 7.621 1.00 84.69 275 ALA A CA 1
ATOM 2248 C C . ALA A 1 275 ? -6.300 8.992 8.920 1.00 84.69 275 ALA A C 1
ATOM 2250 O O . ALA A 1 275 ? -6.521 9.874 9.750 1.00 84.69 275 ALA A O 1
ATOM 2251 N N . VAL A 1 276 ? -6.633 7.714 9.122 1.00 92.88 276 VAL A N 1
ATOM 2252 C CA . VAL A 1 276 ? -7.316 7.230 10.328 1.00 92.88 276 VAL A CA 1
ATOM 2253 C C . VAL A 1 276 ? -6.381 6.378 11.172 1.00 92.88 276 VAL A C 1
ATOM 2255 O O . VAL A 1 276 ? -5.609 5.575 10.648 1.00 92.88 276 VAL A O 1
ATOM 2258 N N . GLY A 1 277 ? -6.460 6.516 12.494 1.00 94.88 277 GLY A N 1
ATOM 2259 C CA . GLY A 1 277 ? -5.634 5.747 13.415 1.00 94.88 277 GLY A CA 1
ATOM 2260 C C . GLY A 1 277 ? -6.322 5.264 14.690 1.00 94.88 277 GLY A C 1
ATOM 2261 O O . GLY A 1 277 ? -7.401 5.719 15.080 1.00 94.88 277 GLY A O 1
ATOM 2262 N N . PHE A 1 278 ? -5.643 4.331 15.361 1.00 96.81 278 PHE A N 1
ATOM 2263 C CA . PHE A 1 278 ? -5.974 3.834 16.696 1.00 96.81 278 PHE A CA 1
ATOM 2264 C C . PHE A 1 278 ? -4.975 4.383 17.720 1.00 96.81 278 PHE A C 1
ATOM 2266 O O . PHE A 1 278 ? -3.781 4.057 17.678 1.00 96.81 278 PHE A O 1
ATOM 2273 N N . TYR A 1 279 ? -5.481 5.164 18.674 1.00 95.56 279 TYR A N 1
ATOM 2274 C CA . TYR A 1 279 ? -4.687 5.961 19.610 1.00 95.56 279 TYR A CA 1
ATOM 2275 C C . TYR A 1 279 ? -4.874 5.466 21.047 1.00 95.56 279 TYR A C 1
ATOM 2277 O O . TYR A 1 279 ? -5.849 5.828 21.710 1.00 95.56 279 TYR A O 1
ATOM 2285 N N . PRO A 1 280 ? -3.975 4.618 21.570 1.00 93.56 280 PRO A N 1
ATOM 2286 C CA . PRO A 1 280 ? -3.990 4.252 22.979 1.00 93.56 280 PRO A CA 1
ATOM 2287 C C . PRO A 1 280 ? -3.357 5.365 23.821 1.00 93.56 280 PRO A C 1
ATOM 2289 O O . PRO A 1 280 ? -2.142 5.557 23.792 1.00 93.56 280 PRO A O 1
ATOM 2292 N N . LEU A 1 281 ? -4.176 6.061 24.609 1.00 91.06 281 LEU A N 1
ATOM 2293 C CA . LEU A 1 281 ? -3.766 7.189 25.447 1.00 91.06 281 LEU A CA 1
ATOM 2294 C C . LEU A 1 281 ? -3.947 6.880 26.936 1.00 91.06 281 LEU A C 1
ATOM 2296 O O . LEU A 1 281 ? -4.833 6.121 27.347 1.00 91.06 281 LEU A O 1
ATOM 2300 N N . SER A 1 282 ? -3.116 7.506 27.767 1.00 87.50 282 SER A N 1
ATOM 2301 C CA . SER A 1 282 ? -3.223 7.427 29.223 1.00 87.50 282 SER A CA 1
ATOM 2302 C C . SER A 1 282 ? -3.615 8.765 29.834 1.00 87.50 282 SER A C 1
ATOM 2304 O O . SER A 1 282 ? -3.199 9.812 29.351 1.00 87.50 282 SER A O 1
ATOM 2306 N N . THR A 1 283 ? -4.382 8.733 30.922 1.00 80.25 283 THR A N 1
ATOM 2307 C CA . THR A 1 283 ? -4.781 9.940 31.667 1.00 80.25 283 THR A CA 1
ATOM 2308 C C . THR A 1 283 ? -3.716 10.432 32.653 1.00 80.25 283 THR A C 1
ATOM 2310 O O . THR A 1 283 ? -3.974 11.372 33.399 1.00 80.25 283 THR A O 1
ATOM 2313 N N . ASN A 1 284 ? -2.538 9.803 32.716 1.00 69.19 284 ASN A N 1
ATOM 2314 C CA . ASN A 1 284 ? -1.476 10.262 33.609 1.00 69.19 284 ASN A CA 1
ATOM 2315 C C . ASN A 1 284 ? -0.881 11.571 33.068 1.00 69.19 284 ASN A C 1
ATOM 2317 O O . ASN A 1 284 ? -0.623 11.697 31.872 1.00 69.19 284 ASN A O 1
ATOM 2321 N N . SER A 1 285 ? -0.638 12.532 33.963 1.00 50.34 285 SER A N 1
ATOM 2322 C CA . SER A 1 285 ? -0.280 13.931 33.665 1.00 50.34 285 SER A CA 1
ATOM 2323 C C . SER A 1 285 ? 0.932 14.141 32.742 1.00 50.34 285 SER A C 1
ATOM 2325 O O . SER A 1 285 ? 1.100 15.235 32.220 1.00 50.34 285 SER A O 1
ATOM 2327 N N . ALA A 1 286 ? 1.746 13.113 32.488 1.00 54.38 286 ALA A N 1
ATOM 2328 C CA . ALA A 1 286 ? 2.887 13.168 31.573 1.00 54.38 286 ALA A CA 1
ATOM 2329 C C . ALA A 1 286 ? 2.538 12.961 30.081 1.00 54.38 286 ALA A C 1
ATOM 2331 O O . ALA A 1 286 ? 3.385 13.207 29.232 1.00 54.38 286 ALA A O 1
ATOM 2332 N N . THR A 1 287 ? 1.339 12.468 29.740 1.00 51.47 287 THR A N 1
ATOM 2333 C CA . THR A 1 287 ? 0.951 12.114 28.348 1.00 51.47 287 THR A CA 1
ATOM 2334 C C . THR A 1 287 ? -0.411 12.665 27.918 1.00 51.47 287 THR A C 1
ATOM 2336 O O . THR A 1 287 ? -0.881 12.360 26.828 1.00 51.47 287 THR A O 1
ATOM 2339 N N . ALA A 1 288 ? -1.044 13.502 28.742 1.00 44.72 288 ALA A N 1
ATOM 2340 C CA . ALA A 1 288 ? -2.369 14.069 28.491 1.00 44.72 288 ALA A CA 1
ATOM 2341 C C . ALA A 1 288 ? -2.348 15.294 27.547 1.00 44.72 288 ALA A C 1
ATOM 2343 O O . ALA A 1 288 ? -3.029 16.284 27.804 1.00 44.72 288 ALA A O 1
ATOM 2344 N N . GLN A 1 289 ? -1.566 15.249 26.466 1.00 53.12 289 GLN A N 1
ATOM 2345 C CA . GLN A 1 289 ? -1.749 16.165 25.338 1.00 53.12 289 GLN A CA 1
ATOM 2346 C C . GLN A 1 289 ? -2.517 15.402 24.261 1.00 53.12 289 GLN A C 1
ATOM 2348 O O . GLN A 1 289 ? -2.052 14.378 23.768 1.00 53.12 289 GLN A O 1
ATOM 2353 N N . GLY A 1 290 ? -3.744 15.842 23.981 1.00 49.44 290 GLY A N 1
ATOM 2354 C CA . GLY A 1 290 ? -4.560 15.251 22.927 1.00 49.44 290 GLY A CA 1
ATOM 2355 C C . GLY A 1 290 ? -3.907 15.493 21.572 1.00 49.44 290 GLY A C 1
ATOM 2356 O O . GLY A 1 290 ? -3.538 16.623 21.265 1.00 49.44 290 GLY A O 1
ATOM 2357 N N . GLU A 1 291 ? -3.785 14.445 20.762 1.00 49.34 291 GLU A N 1
ATOM 2358 C CA . GLU A 1 291 ? -3.610 14.621 19.325 1.00 49.34 291 GLU A CA 1
ATOM 2359 C C . GLU A 1 291 ? -4.948 15.159 18.809 1.00 49.34 291 GLU A C 1
ATOM 2361 O O . GLU A 1 291 ? -5.964 14.460 18.817 1.00 49.34 291 GLU A O 1
ATOM 2366 N N . SER A 1 292 ? -4.977 16.463 18.541 1.00 46.06 292 SER A N 1
ATOM 2367 C CA . SER A 1 292 ? -6.144 17.181 18.039 1.00 46.06 292 SER A CA 1
ATOM 2368 C C . SER A 1 292 ? -6.657 16.523 16.761 1.00 46.06 292 SER A C 1
ATOM 2370 O O . SER A 1 292 ? -5.863 16.222 15.868 1.00 46.06 292 SER A O 1
ATOM 2372 N N . GLY A 1 293 ? -7.973 16.294 16.716 1.00 38.69 293 GLY A N 1
ATOM 2373 C CA . GLY A 1 293 ? -8.700 15.979 15.488 1.00 38.69 293 GLY A CA 1
ATOM 2374 C C . GLY A 1 293 ? -8.968 17.205 14.634 1.00 38.69 293 GLY A C 1
ATOM 2375 O O . GLY A 1 293 ? -8.569 18.319 15.047 1.00 38.69 293 GLY A O 1
#